Protein AF-0000000083203419 (afdb_homodimer)

Solvent-accessible surface area (backbone atoms only — not comparable to full-atom values): 12844 Å² total; per-residue (Å²): 102,59,66,77,63,54,55,73,42,79,76,43,76,52,97,47,36,33,33,35,41,30,37,48,55,58,78,46,61,77,25,55,46,77,29,84,97,49,53,32,56,53,68,49,54,52,51,46,52,51,50,52,49,51,22,62,65,67,73,43,58,64,40,68,44,29,36,58,33,31,38,49,64,51,87,42,36,35,85,78,48,38,55,34,40,39,41,38,36,51,43,79,80,82,53,79,48,29,42,37,40,36,42,32,27,48,91,89,36,68,26,32,41,38,33,32,32,33,29,64,58,134,106,61,66,79,62,55,57,74,42,80,74,42,77,52,96,48,36,35,31,35,40,31,37,49,53,58,79,46,60,79,24,53,46,77,29,82,97,49,53,29,54,52,69,48,54,53,51,46,52,51,51,51,49,52,21,63,63,68,73,43,57,65,42,67,45,31,36,57,33,31,38,49,66,51,87,43,35,35,84,78,49,38,54,34,40,40,41,37,36,50,45,79,80,82,53,79,48,29,42,37,38,35,44,32,26,48,91,87,36,68,26,34,42,38,34,32,33,32,31,63,58,133

Radius of gyration: 17.06 Å; Cα contacts (8 Å, |Δi|>4): 565; chains: 2; bounding box: 39×47×41 Å

Nearest PDB structures (foldseek):
  4h4g-assembly2_E-2  TM=8.388E-01  e=2.039E-07  Burkholderia thailandensis E264
  4h4g-assembly1_A  TM=8.506E-01  e=3.549E-07  Burkholderia thailandensis E264
  8ayd-assembly1_AA-2  TM=8.343E-01  e=5.530E-07  Candidatus Kuenenia stuttgartensis
  1zhg-assembly1_B  TM=8.065E-01  e=5.232E-07  Plasmodium falciparum
  5buy-assembly1_C  TM=8.488E-01  e=3.084E-06  Francisella tularensis subsp. tularensis SCHU S4

Organism: NCBI:txid214856

pLDDT: mean 85.83, std 13.12, range [31.09, 98.81]

Structure (mmCIF, N/CA/C/O backbone):
data_AF-0000000083203419-model_v1
#
loop_
_entity.id
_entity.type
_entity.pdbx_description
1 polymer 'Beta-hydroxyacyl-ACP dehydratase'
#
loop_
_atom_site.group_PDB
_atom_site.id
_atom_site.type_symbol
_atom_site.label_atom_id
_atom_site.label_alt_id
_atom_site.label_comp_id
_atom_site.label_asym_id
_atom_site.label_entity_id
_atom_site.label_seq_id
_atom_site.pdbx_PDB_ins_code
_atom_site.Cartn_x
_atom_site.Cartn_y
_atom_site.Cartn_z
_atom_site.occupancy
_atom_site.B_iso_or_equiv
_atom_site.auth_seq_id
_atom_site.auth_comp_id
_atom_site.auth_asym_id
_atom_site.auth_atom_id
_atom_site.pdbx_PDB_model_num
ATOM 1 N N . MET A 1 1 ? 7.324 -15.898 9.641 1 31.09 1 MET A N 1
ATOM 2 C CA . MET A 1 1 ? 7.039 -14.836 8.68 1 31.09 1 MET A CA 1
ATOM 3 C C . MET A 1 1 ? 5.797 -14.055 9.086 1 31.09 1 MET A C 1
ATOM 5 O O . MET A 1 1 ? 4.754 -14.641 9.375 1 31.09 1 MET A O 1
ATOM 9 N N . GLN A 1 2 ? 5.992 -13.016 9.734 1 36.12 2 GLN A N 1
ATOM 10 C CA . GLN A 1 2 ? 4.691 -12.414 10.008 1 36.12 2 GLN A CA 1
ATOM 11 C C . GLN A 1 2 ? 3.832 -12.359 8.75 1 36.12 2 GLN A C 1
ATOM 13 O O . GLN A 1 2 ? 4.227 -11.75 7.75 1 36.12 2 GLN A O 1
ATOM 18 N N . LYS A 1 3 ? 3.305 -13.477 8.492 1 49.34 3 LYS A N 1
ATOM 19 C CA . LYS A 1 3 ? 2.264 -13.641 7.48 1 49.34 3 LYS A CA 1
ATOM 20 C C . LYS A 1 3 ? 1.234 -12.516 7.559 1 49.34 3 LYS A C 1
ATOM 22 O O . LYS A 1 3 ? 0.6 -12.32 8.594 1 49.34 3 LYS A O 1
ATOM 27 N N . LEU A 1 4 ? 1.819 -11.242 7.191 1 49.41 4 LEU A N 1
ATOM 28 C CA . LEU A 1 4 ? 0.742 -10.273 7.359 1 49.41 4 LEU A CA 1
ATOM 29 C C . LEU A 1 4 ? -0.614 -10.969 7.406 1 49.41 4 LEU A C 1
ATOM 31 O O . LEU A 1 4 ? -1.441 -10.664 8.273 1 49.41 4 LEU A O 1
ATOM 35 N N . PHE A 1 5 ? -1.293 -11.188 6.551 1 55.16 5 PHE A N 1
ATOM 36 C CA . PHE A 1 5 ? -2.713 -11.43 6.777 1 55.16 5 PHE A CA 1
ATOM 37 C C . PHE A 1 5 ? -3.084 -12.867 6.422 1 55.16 5 PHE A C 1
ATOM 39 O O . PHE A 1 5 ? -3.727 -13.562 7.211 1 55.16 5 PHE A O 1
ATOM 46 N N . SER A 1 6 ? -3.17 -13.25 4.988 1 57.97 6 SER A N 1
ATOM 47 C CA . SER A 1 6 ? -4.227 -14.07 4.406 1 57.97 6 SER A CA 1
ATOM 48 C C . SER A 1 6 ? -3.762 -15.508 4.184 1 57.97 6 SER A C 1
ATOM 50 O O . SER A 1 6 ? -2.572 -15.75 3.963 1 57.97 6 SER A O 1
ATOM 52 N N . ASP A 1 7 ? -4.359 -16.281 4.922 1 76.88 7 ASP A N 1
ATOM 53 C CA . ASP A 1 7 ? -4.266 -17.609 4.348 1 76.88 7 ASP A CA 1
ATOM 54 C C . ASP A 1 7 ? -4.625 -17.609 2.863 1 76.88 7 ASP A C 1
ATOM 56 O O . ASP A 1 7 ? -5.707 -17.156 2.484 1 76.88 7 ASP A O 1
ATOM 60 N N . ILE A 1 8 ? -3.623 -17.781 1.997 1 78.88 8 ILE A N 1
ATOM 61 C CA . ILE A 1 8 ? -3.789 -17.734 0.548 1 78.88 8 ILE A CA 1
ATOM 62 C C . ILE A 1 8 ? -3.961 -19.156 0.002 1 78.88 8 ILE A C 1
ATOM 64 O O . ILE A 1 8 ? -3.102 -20.016 0.208 1 78.88 8 ILE A O 1
ATOM 68 N N . ASP A 1 9 ? -5.156 -19.375 -0.481 1 78.5 9 ASP A N 1
ATOM 69 C CA . ASP A 1 9 ? -5.41 -20.609 -1.216 1 78.5 9 ASP A CA 1
ATOM 70 C C . ASP A 1 9 ? -5.422 -20.359 -2.723 1 78.5 9 ASP A C 1
ATOM 72 O O . ASP A 1 9 ? -6.113 -19.453 -3.199 1 78.5 9 ASP A O 1
ATOM 76 N N . ASN A 1 10 ? -4.488 -21.031 -3.465 1 72.56 10 ASN A N 1
ATOM 77 C CA . ASN A 1 10 ? -4.449 -20.922 -4.918 1 72.56 10 ASN A CA 1
ATOM 78 C C . ASN A 1 10 ? -5.457 -21.859 -5.582 1 72.56 10 ASN A C 1
ATOM 80 O O . ASN A 1 10 ? -5.625 -23 -5.145 1 72.56 10 ASN A O 1
ATOM 84 N N . TYR A 1 11 ? -6.129 -21.141 -6.473 1 72.75 11 TYR A N 1
ATOM 85 C CA . TYR A 1 11 ? -7.062 -22.047 -7.145 1 72.75 11 TYR A CA 1
ATOM 86 C C . TYR A 1 11 ? -6.742 -22.141 -8.633 1 72.75 11 TYR A C 1
ATOM 88 O O . TYR A 1 11 ? -7.215 -23.062 -9.312 1 72.75 11 TYR A O 1
ATOM 96 N N . LEU A 1 12 ? -6.012 -21.203 -9.219 1 80.88 12 LEU A N 1
ATOM 97 C CA . LEU A 1 12 ? -5.602 -21.266 -10.617 1 80.88 12 LEU A CA 1
ATOM 98 C C . LEU A 1 12 ? -4.227 -20.641 -10.812 1 80.88 12 LEU A C 1
ATOM 100 O O . LEU A 1 12 ? -4 -19.5 -10.391 1 80.88 12 LEU A O 1
ATOM 104 N N . SER A 1 13 ? -3.27 -21.344 -11.312 1 78.62 13 SER A N 1
ATOM 105 C CA . SER A 1 13 ? -1.965 -20.812 -11.711 1 78.62 13 SER A CA 1
ATOM 106 C C . SER A 1 13 ? -1.623 -21.203 -13.141 1 78.62 13 SER A C 1
ATOM 108 O O . SER A 1 13 ? -1.441 -22.391 -13.445 1 78.62 13 SER A O 1
ATOM 110 N N . ALA A 1 14 ? -1.812 -20.219 -13.953 1 81 14 ALA A N 1
ATOM 111 C CA . ALA A 1 14 ? -1.392 -20.328 -15.352 1 81 14 ALA A CA 1
ATOM 112 C C . ALA A 1 14 ? -0.285 -19.328 -15.672 1 81 14 ALA A C 1
ATOM 114 O O . ALA A 1 14 ? 0.052 -18.484 -14.836 1 81 14 ALA A O 1
ATOM 115 N N . GLU A 1 15 ? 0.304 -19.547 -16.906 1 77.19 15 GLU A N 1
ATOM 116 C CA . GLU A 1 15 ? 1.456 -18.734 -17.281 1 77.19 15 GLU A CA 1
ATOM 117 C C . GLU A 1 15 ? 1.127 -17.234 -17.219 1 77.19 15 GLU A C 1
ATOM 119 O O . GLU A 1 15 ? 1.94 -16.438 -16.75 1 77.19 15 GLU A O 1
ATOM 124 N N . ASP A 1 16 ? -0.057 -16.922 -17.625 1 89.31 16 ASP A N 1
ATOM 125 C CA . ASP A 1 16 ? -0.343 -15.492 -17.75 1 89.31 16 ASP A CA 1
ATOM 126 C C . ASP A 1 16 ? -1.51 -15.086 -16.844 1 89.31 16 ASP A C 1
ATOM 128 O O . ASP A 1 16 ? -2.027 -13.977 -16.969 1 89.31 16 ASP A O 1
ATOM 132 N N . ARG A 1 17 ? -1.913 -16.031 -16.016 1 93.94 17 ARG A N 1
ATOM 133 C CA . ARG A 1 17 ? -3.033 -15.711 -15.133 1 93.94 17 ARG A CA 1
ATOM 134 C C . ARG A 1 17 ? -2.928 -16.469 -13.812 1 93.94 17 ARG A C 1
ATOM 136 O O . ARG A 1 17 ? -2.682 -17.688 -13.805 1 93.94 17 ARG A O 1
ATOM 143 N N . LEU A 1 18 ? -3.148 -15.75 -12.766 1 94.62 18 LEU A N 1
ATOM 144 C CA . LEU A 1 18 ? -3.164 -16.312 -11.414 1 94.62 18 LEU A CA 1
ATOM 145 C C . LEU A 1 18 ? -4.465 -15.961 -10.703 1 94.62 18 LEU A C 1
ATOM 147 O O . LEU A 1 18 ? -4.926 -14.82 -10.758 1 94.62 18 LEU A O 1
ATOM 151 N N . ALA A 1 19 ? -5.066 -16.938 -10.062 1 95.81 19 ALA A N 1
ATOM 152 C CA . ALA A 1 19 ? -6.289 -16.719 -9.289 1 95.81 19 ALA A CA 1
ATOM 153 C C . ALA A 1 19 ? -6.172 -17.328 -7.895 1 95.81 19 ALA A C 1
ATOM 155 O O . ALA A 1 19 ? -5.66 -18.438 -7.734 1 95.81 19 ALA A O 1
ATOM 156 N N . PHE A 1 20 ? -6.598 -16.547 -6.898 1 94.31 20 PHE A N 1
ATOM 157 C CA . PHE A 1 20 ? -6.469 -16.953 -5.504 1 94.31 20 PHE A CA 1
ATOM 158 C C . PHE A 1 20 ? -7.754 -16.672 -4.734 1 94.31 20 PHE A C 1
ATOM 160 O O . PHE A 1 20 ? -8.523 -15.781 -5.117 1 94.31 20 PHE A O 1
ATOM 167 N N . ARG A 1 21 ? -7.926 -17.484 -3.76 1 92.75 21 ARG A N 1
ATOM 168 C CA . ARG A 1 21 ? -8.828 -17.141 -2.67 1 92.75 21 ARG A CA 1
ATOM 169 C C . ARG A 1 21 ? -8.062 -16.875 -1.378 1 92.75 21 ARG A C 1
ATOM 171 O O . ARG A 1 21 ? -7.207 -17.688 -0.991 1 92.75 21 ARG A O 1
ATOM 178 N N . VAL A 1 22 ? -8.391 -15.719 -0.8 1 92.31 22 VAL A N 1
ATOM 179 C CA . VAL A 1 22 ? -7.645 -15.328 0.388 1 92.31 22 VAL A CA 1
ATOM 180 C C . VAL A 1 22 ? -8.602 -15.164 1.569 1 92.31 22 VAL A C 1
ATOM 182 O O . VAL A 1 22 ? -9.578 -14.422 1.487 1 92.31 22 VAL A O 1
ATOM 185 N N . ARG A 1 23 ? -8.25 -15.852 2.609 1 91 23 ARG A N 1
ATOM 186 C CA . ARG A 1 23 ? -9.016 -15.719 3.846 1 91 23 ARG A CA 1
ATOM 187 C C . ARG A 1 23 ? -8.375 -14.703 4.781 1 91 23 ARG A C 1
ATOM 189 O O . ARG A 1 23 ? -7.184 -14.789 5.078 1 91 23 ARG A O 1
ATOM 196 N N . LEU A 1 24 ? -9.219 -13.773 5.203 1 89.06 24 LEU A N 1
ATOM 197 C CA . LEU A 1 24 ? -8.734 -12.734 6.098 1 89.06 24 LEU A CA 1
ATOM 198 C C . LEU A 1 24 ? -8.859 -13.156 7.555 1 89.06 24 LEU A C 1
ATOM 200 O O . LEU A 1 24 ? -9.812 -13.844 7.922 1 89.06 24 LEU A O 1
ATOM 204 N N . ASP A 1 25 ? -7.883 -12.734 8.352 1 85.12 25 ASP A N 1
ATOM 205 C CA . ASP A 1 25 ? -7.965 -12.883 9.805 1 85.12 25 ASP A CA 1
ATOM 206 C C . ASP A 1 25 ? -8.609 -11.648 10.438 1 85.12 25 ASP A C 1
ATOM 208 O O . ASP A 1 25 ? -7.953 -10.617 10.617 1 85.12 25 ASP A O 1
ATOM 212 N N . ALA A 1 26 ? -9.812 -11.805 10.844 1 84.25 26 ALA A N 1
ATOM 213 C CA . ALA A 1 26 ? -10.594 -10.688 11.359 1 84.25 26 ALA A CA 1
ATOM 214 C C . ALA A 1 26 ? -9.977 -10.125 12.641 1 84.25 26 ALA A C 1
ATOM 216 O O . ALA A 1 26 ? -10.281 -9 13.039 1 84.25 26 ALA A O 1
ATOM 217 N N . ALA A 1 27 ? -9.117 -10.898 13.258 1 79.94 27 ALA A N 1
ATOM 218 C CA . ALA A 1 27 ? -8.562 -10.492 14.547 1 79.94 27 ALA A CA 1
ATOM 219 C C . ALA A 1 27 ? -7.203 -9.82 14.375 1 79.94 27 ALA A C 1
ATOM 221 O O . ALA A 1 27 ? -6.566 -9.43 15.352 1 79.94 27 ALA A O 1
ATOM 222 N N . HIS A 1 28 ? -6.789 -9.641 13.195 1 78.19 28 HIS A N 1
ATOM 223 C CA . HIS A 1 28 ? -5.457 -9.086 12.961 1 78.19 28 HIS A CA 1
ATOM 224 C C . HIS A 1 28 ? -5.367 -7.648 13.461 1 78.19 28 HIS A C 1
ATOM 226 O O . HIS A 1 28 ? -6.246 -6.832 13.18 1 78.19 28 HIS A O 1
ATOM 232 N N . PRO A 1 29 ? -4.332 -7.312 14.094 1 75.62 29 PRO A N 1
ATOM 233 C CA . PRO A 1 29 ? -4.203 -5.98 14.695 1 75.62 29 PRO A CA 1
ATOM 234 C C . PRO A 1 29 ? -4.12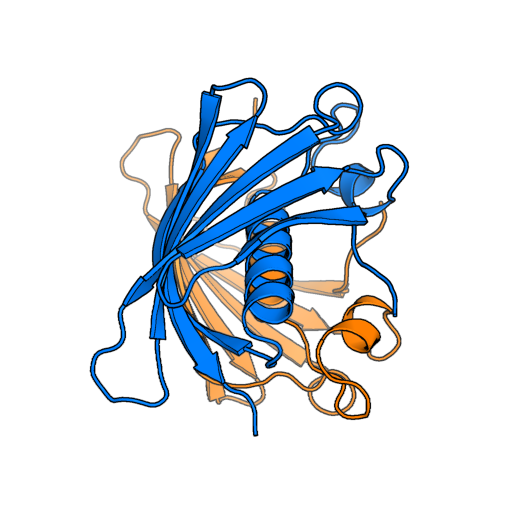9 -4.867 13.656 1 75.62 29 PRO A C 1
ATOM 236 O O . PRO A 1 29 ? -4.355 -3.699 13.977 1 75.62 29 PRO A O 1
ATOM 239 N N . VAL A 1 30 ? -3.877 -5.125 12.43 1 72 30 VAL A N 1
ATOM 240 C CA . VAL A 1 30 ? -3.703 -4.137 11.375 1 72 30 VAL A CA 1
ATOM 241 C C . VAL A 1 30 ? -5.016 -3.389 11.141 1 72 30 VAL A C 1
ATOM 243 O O . VAL A 1 30 ? -5.016 -2.258 10.648 1 72 30 VAL A O 1
ATOM 246 N N . TYR A 1 31 ? -6.148 -4.012 11.547 1 76.44 31 TYR A N 1
ATOM 247 C CA . TYR A 1 31 ? -7.453 -3.414 11.281 1 76.44 31 TYR A CA 1
ATOM 248 C C . TYR A 1 31 ? -7.781 -2.342 12.312 1 76.44 31 TYR A C 1
ATOM 250 O O . TYR A 1 31 ? -8.656 -1.506 12.086 1 76.44 31 TYR A O 1
ATOM 258 N N . ALA A 1 32 ? -7.215 -2.422 13.492 1 65.56 32 ALA A N 1
ATOM 259 C CA . ALA A 1 32 ? -7.574 -1.578 14.625 1 65.56 32 ALA A CA 1
ATOM 260 C C . ALA A 1 32 ? -7.141 -0.134 14.398 1 65.56 32 ALA A C 1
ATOM 262 O O . ALA A 1 32 ? -7.734 0.795 14.953 1 65.56 32 ALA A O 1
ATOM 263 N N . GLY A 1 33 ? -6.16 0.173 13.656 1 57.94 33 GLY A N 1
ATOM 264 C CA . GLY A 1 33 ? -5.574 1.502 13.562 1 57.94 33 GLY A CA 1
ATOM 265 C C . GLY A 1 33 ? -6.277 2.395 12.555 1 57.94 33 GLY A C 1
ATOM 266 O O . GLY A 1 33 ? -6.203 3.621 12.648 1 57.94 33 GLY A O 1
ATOM 267 N N . HIS A 1 34 ? -6.992 2.004 11.57 1 60.19 34 HIS A N 1
ATOM 268 C CA . HIS A 1 34 ? -7.438 2.85 10.469 1 60.19 34 HIS A CA 1
ATOM 269 C C . HIS A 1 34 ? -8.719 3.6 10.836 1 60.19 34 HIS A C 1
ATOM 271 O O . HIS A 1 34 ? -8.805 4.816 10.648 1 60.19 34 HIS A O 1
ATOM 277 N N . PHE A 1 35 ? -9.727 2.846 11.438 1 61.84 35 PHE A N 1
ATOM 278 C CA . PHE A 1 35 ? -10.977 3.5 11.805 1 61.84 35 PHE A CA 1
ATOM 279 C C . PHE A 1 35 ? -11.461 3.014 13.164 1 61.84 35 PHE A C 1
ATOM 281 O O . PHE A 1 35 ? -11.961 1.896 13.289 1 61.84 35 PHE A O 1
ATOM 288 N N . PRO A 1 36 ? -11.117 3.865 14.266 1 60.41 36 PRO A N 1
ATOM 289 C CA . PRO A 1 36 ? -11.633 3.373 15.547 1 60.41 36 PRO A CA 1
ATOM 290 C C . PRO A 1 36 ? -13.117 3.004 15.477 1 60.41 36 PRO A C 1
ATOM 292 O O . PRO A 1 36 ? -13.922 3.768 14.945 1 60.41 36 PRO A O 1
ATOM 295 N N . GLY A 1 37 ? -13.5 1.797 15.891 1 70 37 GLY A N 1
ATOM 296 C CA . GLY A 1 37 ? -14.883 1.338 15.938 1 70 37 GLY A CA 1
ATOM 297 C C . GLY A 1 37 ? -15.352 0.748 14.617 1 70 37 GLY A C 1
ATOM 298 O O . GLY A 1 37 ? -16.406 0.112 14.562 1 70 37 GLY A O 1
ATOM 299 N N . ASN A 1 38 ? -14.656 1.069 13.547 1 75.94 38 ASN A N 1
ATOM 300 C CA . ASN A 1 38 ? -14.969 0.544 12.219 1 75.94 38 ASN A CA 1
ATOM 301 C C . ASN A 1 38 ? -13.75 -0.081 11.555 1 75.94 38 ASN A C 1
ATOM 303 O O . ASN A 1 38 ? -13.156 0.509 10.648 1 75.94 38 ASN A O 1
ATOM 307 N N . PRO A 1 39 ? -13.516 -1.287 12.102 1 79.19 39 PRO A N 1
ATOM 308 C CA . PRO A 1 39 ? -12.32 -1.92 11.539 1 79.19 39 PRO A CA 1
ATOM 309 C C . PRO A 1 39 ? -12.453 -2.223 10.055 1 79.19 39 PRO A C 1
ATOM 311 O O . PRO A 1 39 ? -13.469 -2.768 9.617 1 79.19 39 PRO A O 1
ATOM 314 N N . VAL A 1 40 ? -11.547 -1.728 9.227 1 85.38 40 VAL A N 1
ATOM 315 C CA . VAL A 1 40 ? -11.508 -1.985 7.793 1 85.38 40 VAL A CA 1
ATOM 316 C C . VAL A 1 40 ? -10.094 -2.393 7.383 1 85.38 40 VAL A C 1
ATOM 318 O O . VAL A 1 40 ? -9.125 -2.053 8.062 1 85.38 40 VAL A O 1
ATOM 321 N N . LEU A 1 41 ? -9.984 -3.16 6.375 1 86.81 41 LEU A N 1
ATOM 322 C CA . LEU A 1 41 ? -8.695 -3.4 5.742 1 86.81 41 LEU A CA 1
ATOM 323 C C . LEU A 1 41 ? -8.211 -2.16 4.992 1 86.81 41 LEU A C 1
ATOM 325 O O . LEU A 1 41 ? -8.867 -1.707 4.051 1 86.81 41 LEU A O 1
ATOM 329 N N . PRO A 1 42 ? -7.125 -1.641 5.43 1 85.06 42 PRO A N 1
ATOM 330 C CA . PRO A 1 42 ? -6.621 -0.497 4.664 1 85.06 42 PRO A CA 1
ATOM 331 C C . PRO A 1 42 ? -6.375 -0.832 3.195 1 85.06 42 PRO A C 1
ATOM 333 O O . PRO A 1 42 ? -5.883 -1.918 2.881 1 85.06 42 PRO A O 1
ATOM 336 N N . GLY A 1 43 ? -6.781 0.044 2.305 1 88.06 43 GLY A N 1
ATOM 337 C CA . GLY A 1 43 ? -6.609 -0.169 0.875 1 88.06 43 GLY A CA 1
ATOM 338 C C . GLY A 1 43 ? -5.191 -0.542 0.493 1 88.06 43 GLY A C 1
ATOM 339 O O . GLY A 1 43 ? -4.977 -1.445 -0.318 1 88.06 43 GLY A O 1
ATOM 340 N N . VAL A 1 44 ? -4.289 0.087 1.105 1 88 44 VAL A N 1
ATOM 341 C CA . VAL A 1 44 ? -2.881 -0.14 0.79 1 88 44 VAL A CA 1
ATOM 342 C C . VAL A 1 44 ? -2.473 -1.545 1.227 1 88 44 VAL A C 1
ATOM 344 O O . VAL A 1 44 ? -1.594 -2.16 0.618 1 88 44 VAL A O 1
ATOM 347 N N . CYS A 1 45 ? -3.098 -2.086 2.236 1 85.31 45 CYS A N 1
ATOM 348 C CA . CYS A 1 45 ? -2.83 -3.451 2.672 1 85.31 45 CYS A CA 1
ATOM 349 C C . CYS A 1 45 ? -3.363 -4.461 1.663 1 85.31 45 CYS A C 1
ATOM 351 O O . CYS A 1 45 ? -2.793 -5.543 1.498 1 85.31 45 CYS A O 1
ATOM 353 N N . THR A 1 46 ? -4.457 -4.09 1.047 1 91.62 46 THR A N 1
ATOM 354 C CA . THR A 1 46 ? -4.949 -4.941 -0.03 1 91.62 46 THR A CA 1
ATOM 355 C C . THR A 1 46 ? -3.895 -5.105 -1.119 1 91.62 46 THR A C 1
ATOM 357 O O . THR A 1 46 ? -3.725 -6.195 -1.668 1 91.62 46 THR A O 1
ATOM 360 N N . LEU A 1 47 ? -3.145 -4.07 -1.356 1 93.31 47 LEU A N 1
ATOM 361 C CA . LEU A 1 47 ? -2.057 -4.145 -2.324 1 93.31 47 LEU A CA 1
ATOM 362 C C . LEU A 1 47 ? -0.985 -5.129 -1.864 1 93.31 47 LEU A C 1
ATOM 364 O O . LEU A 1 47 ? -0.387 -5.828 -2.682 1 93.31 47 LEU A O 1
ATOM 368 N N . GLN A 1 48 ? -0.767 -5.133 -0.62 1 87.38 48 GLN A N 1
ATOM 369 C CA . GLN A 1 48 ? 0.184 -6.094 -0.066 1 87.38 48 GLN A CA 1
ATOM 370 C C . GLN A 1 48 ? -0.277 -7.527 -0.309 1 87.38 48 GLN A C 1
ATOM 372 O O . GLN A 1 48 ? 0.524 -8.391 -0.677 1 87.38 48 GLN A O 1
ATOM 377 N N . ILE A 1 49 ? -1.533 -7.738 -0.106 1 89.38 49 ILE A N 1
ATOM 378 C CA . ILE A 1 49 ? -2.109 -9.055 -0.34 1 89.38 49 ILE A CA 1
ATOM 379 C C . ILE A 1 49 ? -1.904 -9.453 -1.8 1 89.38 49 ILE A C 1
ATOM 381 O O . ILE A 1 49 ? -1.515 -10.594 -2.092 1 89.38 49 ILE A O 1
ATOM 385 N N . VAL A 1 50 ? -2.137 -8.516 -2.654 1 93.5 50 VAL A N 1
ATOM 386 C CA . VAL A 1 50 ? -1.967 -8.766 -4.082 1 93.5 50 VAL A CA 1
ATOM 387 C C . VAL A 1 50 ? -0.519 -9.156 -4.371 1 93.5 50 VAL A C 1
ATOM 389 O O . VAL A 1 50 ? -0.261 -10.117 -5.098 1 93.5 50 VAL A O 1
ATOM 392 N N . ARG A 1 51 ? 0.394 -8.453 -3.854 1 91.25 51 ARG A N 1
ATOM 393 C CA . ARG A 1 51 ? 1.809 -8.75 -4.055 1 91.25 51 ARG A CA 1
ATOM 394 C C . ARG A 1 51 ? 2.15 -10.148 -3.541 1 91.25 51 ARG A C 1
ATOM 396 O O . ARG A 1 51 ? 2.883 -10.891 -4.195 1 91.25 51 ARG A O 1
ATOM 403 N N . GLU A 1 52 ? 1.67 -10.469 -2.406 1 86.12 52 GLU A N 1
ATOM 404 C CA . GLU A 1 52 ? 1.92 -11.797 -1.842 1 86.12 52 GLU A CA 1
ATOM 405 C C . GLU A 1 52 ? 1.367 -12.891 -2.746 1 86.12 52 GLU A C 1
ATOM 407 O O . GLU A 1 52 ? 1.997 -13.938 -2.918 1 86.12 52 GLU A O 1
ATOM 412 N N . CYS A 1 53 ? 0.182 -12.664 -3.273 1 91.25 53 CYS A N 1
ATOM 413 C CA . CYS A 1 53 ? -0.4 -13.609 -4.219 1 91.25 53 CYS A CA 1
ATOM 414 C C . CYS A 1 53 ? 0.479 -13.75 -5.457 1 91.25 53 CYS A C 1
ATOM 416 O O . CYS A 1 53 ? 0.703 -14.867 -5.938 1 91.25 53 CYS A O 1
ATOM 418 N N . LEU A 1 54 ? 0.916 -12.641 -5.957 1 90.75 54 LEU A N 1
ATOM 419 C CA . LEU A 1 54 ? 1.805 -12.648 -7.113 1 90.75 54 LEU A CA 1
ATOM 420 C C . LEU A 1 54 ? 3.035 -13.508 -6.848 1 90.75 54 LEU A C 1
ATOM 422 O O . LEU A 1 54 ? 3.408 -14.344 -7.68 1 90.75 54 LEU A O 1
ATOM 426 N N . GLU A 1 55 ? 3.623 -13.32 -5.707 1 87.56 55 GLU A N 1
ATOM 427 C CA . GLU A 1 55 ? 4.824 -14.07 -5.348 1 87.56 55 GLU A CA 1
ATOM 428 C C . GLU A 1 55 ? 4.527 -15.562 -5.227 1 87.56 55 GLU A C 1
ATOM 430 O O . GLU A 1 55 ? 5.32 -16.391 -5.672 1 87.56 55 GLU A O 1
ATOM 435 N N . ARG A 1 56 ? 3.445 -15.797 -4.648 1 86.31 56 ARG A N 1
ATOM 436 C CA . ARG A 1 56 ? 3.045 -17.188 -4.5 1 86.31 56 ARG A CA 1
ATOM 437 C C . ARG A 1 56 ? 2.83 -17.844 -5.859 1 86.31 56 ARG A C 1
ATOM 439 O O . ARG A 1 56 ? 3.271 -18.969 -6.086 1 86.31 56 ARG A O 1
ATOM 446 N N . GLY A 1 57 ? 2.166 -17.234 -6.727 1 87.81 57 GLY A N 1
ATOM 447 C CA . GLY A 1 57 ? 1.829 -17.781 -8.031 1 87.81 57 GLY A CA 1
ATOM 448 C C . GLY A 1 57 ? 3.033 -17.938 -8.938 1 87.81 57 GLY A C 1
ATOM 449 O O . GLY A 1 57 ? 3.109 -18.906 -9.719 1 87.81 57 GLY A O 1
ATOM 450 N N . THR A 1 58 ? 3.953 -17.031 -8.828 1 87.38 58 THR A N 1
ATOM 451 C CA . THR A 1 58 ? 5.105 -17.062 -9.719 1 87.38 58 THR A CA 1
ATOM 452 C C . THR A 1 58 ? 6.254 -17.859 -9.102 1 87.38 58 THR A C 1
ATOM 454 O O . THR A 1 58 ? 7.203 -18.219 -9.797 1 87.38 58 THR A O 1
ATOM 457 N N . GLY A 1 59 ? 6.184 -18 -7.801 1 85.25 59 GLY A N 1
ATOM 458 C CA . GLY A 1 59 ? 7.254 -18.688 -7.098 1 85.25 59 GLY A CA 1
ATOM 459 C C . GLY A 1 59 ? 8.492 -17.828 -6.902 1 85.25 59 GLY A C 1
ATOM 460 O O . GLY A 1 59 ? 9.57 -18.344 -6.605 1 85.25 59 GLY A O 1
ATOM 461 N N . ARG A 1 60 ? 8.352 -16.578 -7.266 1 84.12 60 ARG A N 1
ATOM 462 C CA . ARG A 1 60 ? 9.461 -15.633 -7.141 1 84.12 60 ARG A CA 1
ATOM 463 C C . ARG A 1 60 ? 9.047 -14.398 -6.344 1 84.12 60 ARG A C 1
ATOM 465 O O . ARG A 1 60 ? 7.867 -14.039 -6.32 1 84.12 60 ARG A O 1
ATOM 472 N N . ARG A 1 61 ? 9.969 -13.812 -5.734 1 84.31 61 ARG A N 1
ATOM 473 C CA . ARG A 1 61 ? 9.727 -12.547 -5.043 1 84.31 61 ARG A CA 1
ATOM 474 C C . ARG A 1 61 ? 9.664 -11.391 -6.035 1 84.31 61 ARG A C 1
ATOM 476 O O . ARG A 1 61 ? 10.422 -11.352 -7.004 1 84.31 61 ARG A O 1
ATOM 483 N N . HIS A 1 62 ? 8.727 -10.516 -5.758 1 87.69 62 HIS A N 1
ATOM 484 C CA . HIS A 1 62 ? 8.57 -9.336 -6.605 1 87.69 62 HIS A CA 1
ATOM 485 C C . HIS A 1 62 ? 8.453 -8.062 -5.77 1 87.69 62 HIS A C 1
ATOM 487 O O . HIS A 1 62 ? 8.016 -8.109 -4.621 1 87.69 62 HIS A O 1
ATOM 493 N N . ARG A 1 63 ? 8.906 -7.031 -6.34 1 88.75 63 ARG A N 1
ATOM 494 C CA . ARG A 1 63 ? 8.641 -5.691 -5.836 1 88.75 63 ARG A CA 1
ATOM 495 C C . ARG A 1 63 ? 7.898 -4.855 -6.879 1 88.75 63 ARG A C 1
ATOM 497 O O . ARG A 1 63 ? 8.188 -4.949 -8.07 1 88.75 63 ARG A O 1
ATOM 504 N N . PHE A 1 64 ? 6.922 -4.121 -6.395 1 93.81 64 PHE A N 1
ATOM 505 C CA . PHE A 1 64 ? 6.355 -3.135 -7.309 1 93.81 64 PHE A CA 1
ATOM 506 C C . PHE A 1 64 ? 7.352 -2.018 -7.586 1 93.81 64 PHE A C 1
ATOM 508 O O . PHE A 1 64 ? 7.914 -1.433 -6.656 1 93.81 64 PHE A O 1
ATOM 515 N N . THR A 1 65 ? 7.555 -1.802 -8.82 1 95 65 THR A N 1
ATOM 516 C CA . THR A 1 65 ? 8.406 -0.676 -9.18 1 95 65 THR A CA 1
ATOM 517 C C . THR A 1 65 ? 7.57 0.545 -9.547 1 95 65 THR A C 1
ATOM 519 O O . THR A 1 65 ? 8.031 1.682 -9.43 1 95 65 THR A O 1
ATOM 522 N N . ALA A 1 66 ? 6.348 0.263 -10.016 1 97.12 66 ALA A N 1
ATOM 523 C CA . ALA A 1 66 ? 5.434 1.356 -10.336 1 97.12 66 ALA A CA 1
ATOM 524 C C . ALA A 1 66 ? 3.979 0.898 -10.25 1 97.12 66 ALA A C 1
ATOM 526 O O . ALA A 1 66 ? 3.654 -0.232 -10.617 1 97.12 66 ALA A O 1
ATOM 527 N N . ILE A 1 67 ? 3.129 1.752 -9.727 1 97.81 67 ILE A N 1
ATOM 528 C CA . ILE A 1 67 ? 1.682 1.632 -9.867 1 97.81 67 ILE A CA 1
ATOM 529 C C . ILE A 1 67 ? 1.166 2.693 -10.836 1 97.81 67 ILE A C 1
ATOM 531 O O . ILE A 1 67 ? 1.312 3.893 -10.586 1 97.81 67 ILE A O 1
ATOM 535 N N . ARG A 1 68 ? 0.6 2.234 -11.867 1 97.94 68 ARG A N 1
ATOM 536 C CA . ARG A 1 68 ? 0.136 3.15 -12.906 1 97.94 68 ARG A CA 1
ATOM 537 C C . ARG A 1 68 ? -1.323 3.535 -12.68 1 97.94 68 ARG A C 1
ATOM 539 O O . ARG A 1 68 ? -1.773 4.582 -13.156 1 97.94 68 ARG A O 1
ATOM 546 N N . GLU A 1 69 ? -2.006 2.619 -12.141 1 98.5 69 GLU A N 1
ATOM 547 C CA . GLU A 1 69 ? -3.408 2.836 -11.797 1 98.5 69 GLU A CA 1
ATOM 548 C C . GLU A 1 69 ? -3.844 1.929 -10.648 1 98.5 69 GLU A C 1
ATOM 550 O O . GLU A 1 69 ? -3.545 0.733 -10.648 1 98.5 69 GLU A O 1
ATOM 555 N N . CYS A 1 70 ? -4.508 2.531 -9.789 1 98.56 70 CYS A N 1
ATOM 556 C CA . CYS A 1 70 ? -5.168 1.76 -8.742 1 98.56 70 CYS A CA 1
ATOM 557 C C . CYS A 1 70 ? -6.457 2.441 -8.297 1 98.56 70 CYS A C 1
ATOM 559 O O . CYS A 1 70 ? -6.457 3.63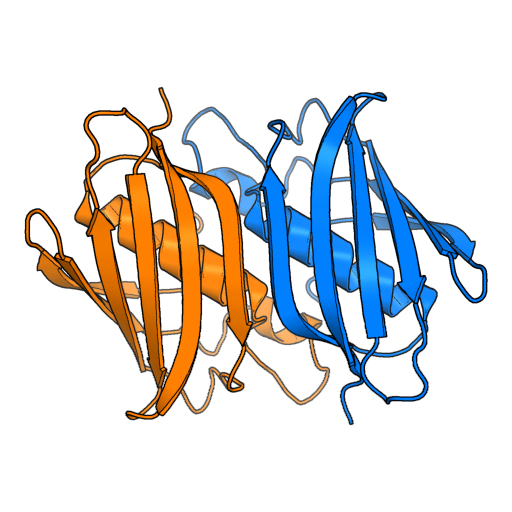1 -7.973 1 98.56 70 CYS A O 1
ATOM 561 N N . LYS A 1 71 ? -7.504 1.684 -8.258 1 98.31 71 LYS A N 1
ATOM 562 C CA . LYS A 1 71 ? -8.797 2.182 -7.797 1 98.31 71 LYS A CA 1
ATOM 563 C C . LYS A 1 71 ? -9.297 1.375 -6.605 1 98.31 71 LYS A C 1
ATOM 565 O O . LYS A 1 71 ? -9.352 0.144 -6.66 1 98.31 71 LYS A O 1
ATOM 570 N N . PHE A 1 72 ? -9.578 2.107 -5.59 1 96.88 72 PHE A N 1
ATOM 571 C CA . PHE A 1 72 ? -10.211 1.508 -4.418 1 96.88 72 PHE A CA 1
ATOM 572 C C . PHE A 1 72 ? -11.719 1.7 -4.461 1 96.88 72 PHE A C 1
ATOM 574 O O . PHE A 1 72 ? -12.219 2.787 -4.168 1 96.88 72 PHE A O 1
ATOM 581 N N . LEU A 1 73 ? -12.43 0.62 -4.707 1 96.88 73 LEU A N 1
ATOM 582 C CA . LEU A 1 73 ? -13.82 0.755 -5.125 1 96.88 73 LEU A CA 1
ATOM 583 C C . LEU A 1 73 ? -14.766 0.277 -4.031 1 96.88 73 LEU A C 1
ATOM 585 O O . LEU A 1 73 ? -15.992 0.377 -4.172 1 96.88 73 LEU A O 1
ATOM 589 N N . GLY A 1 74 ? -14.242 -0.201 -2.986 1 93 74 GLY A N 1
ATOM 590 C CA . GLY A 1 74 ? -15.055 -0.674 -1.876 1 93 74 GLY A CA 1
ATOM 591 C C . GLY A 1 74 ? -14.242 -0.939 -0.619 1 93 74 GLY A C 1
ATOM 592 O O . GLY A 1 74 ? -13.055 -1.255 -0.692 1 93 74 GLY A O 1
ATOM 593 N N . MET A 1 75 ? -14.945 -0.868 0.453 1 90.38 75 MET A N 1
ATOM 594 C CA . MET A 1 75 ? -14.312 -1.166 1.737 1 90.38 75 MET A CA 1
ATOM 595 C C . MET A 1 75 ? -14.375 -2.66 2.039 1 90.38 75 MET A C 1
ATOM 597 O O . MET A 1 75 ? -15.297 -3.35 1.602 1 90.38 75 MET A O 1
ATOM 601 N N . ILE A 1 76 ? -13.359 -3.092 2.713 1 91.31 76 ILE A N 1
ATOM 602 C CA . ILE A 1 76 ? -13.32 -4.477 3.174 1 91.31 76 ILE A CA 1
ATOM 603 C C . ILE A 1 76 ? -13.375 -4.512 4.699 1 91.31 76 ILE A C 1
ATOM 605 O O . ILE A 1 76 ? -12.5 -3.965 5.375 1 91.31 76 ILE A O 1
ATOM 609 N N . VAL A 1 77 ? -14.477 -5.078 5.207 1 90.5 77 VAL A N 1
ATOM 610 C CA . VAL A 1 77 ? -14.641 -5.266 6.645 1 90.5 77 VAL A CA 1
ATOM 611 C C . VAL A 1 77 ? -14.312 -6.707 7.023 1 90.5 77 VAL A C 1
ATOM 613 O O . VAL A 1 77 ? -15.117 -7.613 6.805 1 90.5 77 VAL A O 1
ATOM 616 N N . PRO A 1 78 ? -13.133 -6.816 7.625 1 87.94 78 PRO A N 1
ATOM 617 C CA . PRO A 1 78 ? -12.617 -8.18 7.812 1 87.94 78 PRO A CA 1
ATOM 618 C C . PRO A 1 78 ? -13.562 -9.055 8.633 1 87.94 78 PRO A C 1
ATOM 620 O O . PRO A 1 78 ? -13.555 -10.281 8.484 1 87.94 78 PRO A O 1
ATOM 623 N N . GLN A 1 79 ? -14.383 -8.539 9.508 1 86.44 79 GLN A N 1
ATOM 624 C CA . GLN A 1 79 ? -15.32 -9.297 10.328 1 86.44 79 GLN A CA 1
ATOM 625 C C . GLN A 1 79 ? -16.469 -9.844 9.484 1 86.44 79 GLN A C 1
ATOM 627 O O . GLN A 1 79 ? -17.078 -10.852 9.844 1 86.44 79 GLN A O 1
ATOM 632 N N . ALA A 1 80 ? -16.719 -9.172 8.367 1 90.06 80 ALA A N 1
ATOM 633 C CA . ALA A 1 80 ? -17.844 -9.539 7.508 1 90.06 80 ALA A CA 1
ATOM 634 C C . ALA A 1 80 ? -17.359 -10.117 6.184 1 90.06 80 ALA A C 1
ATOM 636 O O . ALA A 1 80 ? -18.031 -10.969 5.59 1 90.06 80 ALA A O 1
ATOM 637 N N . ASP A 1 81 ? -16.25 -9.594 5.754 1 89.19 81 ASP A N 1
ATOM 638 C CA . ASP A 1 81 ? -15.68 -9.969 4.465 1 89.19 81 ASP A CA 1
ATOM 639 C C . ASP A 1 81 ? -14.469 -10.883 4.648 1 89.19 81 ASP A C 1
ATOM 641 O O . ASP A 1 81 ? -13.328 -10.453 4.496 1 89.19 81 ASP A O 1
ATOM 645 N N . THR A 1 82 ? -14.719 -12.148 4.777 1 86.56 82 THR A N 1
ATOM 646 C CA . THR A 1 82 ? -13.641 -13.031 5.219 1 86.56 82 THR A CA 1
ATOM 647 C C . THR A 1 82 ? -12.906 -13.633 4.023 1 86.56 82 THR A C 1
ATOM 649 O O . THR A 1 82 ? -11.773 -14.102 4.156 1 86.56 82 THR A O 1
ATOM 652 N N . LEU A 1 83 ? -13.602 -13.609 2.881 1 91.38 83 LEU A N 1
ATOM 653 C CA . LEU A 1 83 ? -13 -14.242 1.713 1 91.38 83 LEU A CA 1
ATOM 654 C C . LEU A 1 83 ? -12.906 -13.258 0.549 1 91.38 83 LEU A C 1
ATOM 656 O O . LEU A 1 83 ? -13.906 -12.648 0.166 1 91.38 83 LEU A O 1
ATOM 660 N N . LEU A 1 84 ? -11.664 -13.164 0.049 1 95 84 LEU A N 1
ATOM 661 C CA . LEU A 1 84 ? -11.438 -12.328 -1.121 1 95 84 LEU A CA 1
ATOM 662 C C . LEU A 1 84 ? -10.977 -13.164 -2.311 1 95 84 LEU A C 1
ATOM 664 O O . LEU A 1 84 ? -10.203 -14.109 -2.148 1 95 84 LEU A O 1
ATOM 668 N N . ASP A 1 85 ? -11.477 -12.781 -3.424 1 95.94 85 ASP A N 1
ATOM 669 C CA . ASP A 1 85 ? -10.984 -13.359 -4.668 1 95.94 85 ASP A CA 1
ATOM 670 C C . ASP A 1 85 ? -10.016 -12.406 -5.367 1 95.94 85 ASP A C 1
ATOM 672 O O . ASP A 1 85 ? -10.328 -11.234 -5.582 1 95.94 85 ASP A O 1
ATOM 676 N N . ILE A 1 86 ? -8.867 -12.945 -5.703 1 96.75 86 ILE A N 1
ATOM 677 C CA . ILE A 1 86 ? -7.824 -12.164 -6.359 1 96.75 86 ILE A CA 1
ATOM 678 C C . ILE A 1 86 ? -7.516 -12.766 -7.73 1 96.75 86 ILE A C 1
ATOM 680 O O . ILE A 1 86 ? -7.199 -13.953 -7.84 1 96.75 86 ILE A O 1
ATOM 684 N N . ASP A 1 87 ? -7.641 -11.93 -8.789 1 97.31 87 ASP A N 1
ATOM 685 C CA . ASP A 1 87 ? -7.328 -12.328 -10.156 1 97.31 87 ASP A CA 1
ATOM 686 C C . ASP A 1 87 ? -6.211 -11.461 -10.734 1 97.31 87 ASP A C 1
ATOM 688 O O . ASP A 1 87 ? -6.363 -10.25 -10.867 1 97.31 87 ASP A O 1
ATOM 692 N N . ILE A 1 88 ? -5.098 -12.125 -11.07 1 96.69 88 ILE A N 1
ATOM 693 C CA . ILE A 1 88 ? -3.92 -11.422 -11.555 1 96.69 88 ILE A CA 1
ATOM 694 C C . ILE A 1 88 ? -3.604 -11.867 -12.984 1 96.69 88 ILE A C 1
ATOM 696 O O . ILE A 1 88 ? -3.486 -13.07 -13.25 1 96.69 88 ILE A O 1
ATOM 700 N N . ARG A 1 89 ? -3.479 -10.93 -13.82 1 96.69 89 ARG A N 1
ATOM 701 C CA . ARG A 1 89 ? -2.988 -11.172 -15.172 1 96.69 89 ARG A CA 1
ATOM 702 C C . ARG A 1 89 ? -1.59 -10.594 -15.359 1 96.69 89 ARG A C 1
ATOM 704 O O . ARG A 1 89 ? -1.305 -9.484 -14.914 1 96.69 89 ARG A O 1
ATOM 711 N N . LEU A 1 90 ? -0.775 -11.383 -16 1 94.12 90 LEU A N 1
ATOM 712 C CA . LEU A 1 90 ? 0.605 -10.984 -16.25 1 94.12 90 LEU A CA 1
ATOM 713 C C . LEU A 1 90 ? 0.867 -10.828 -17.75 1 94.12 90 LEU A C 1
ATOM 715 O O . LEU A 1 90 ? 0.391 -11.633 -18.547 1 94.12 90 LEU A O 1
ATOM 719 N N . ALA A 1 91 ? 1.394 -9.734 -18.031 1 91.94 91 ALA A N 1
ATOM 720 C CA . ALA A 1 91 ? 1.86 -9.555 -19.406 1 91.94 91 ALA A CA 1
ATOM 721 C C . ALA A 1 91 ? 3.385 -9.516 -19.469 1 91.94 91 ALA A C 1
ATOM 723 O O . ALA A 1 91 ? 4.027 -8.875 -18.625 1 91.94 91 ALA A O 1
ATOM 724 N N . ASP A 1 92 ? 3.928 -10.391 -20.312 1 78.06 92 ASP A N 1
ATOM 725 C CA . ASP A 1 92 ? 5.367 -10.5 -20.516 1 78.06 92 ASP A CA 1
ATOM 726 C C . ASP A 1 92 ? 5.797 -9.805 -21.812 1 78.06 92 ASP A C 1
ATOM 728 O O . ASP A 1 92 ? 5.332 -10.156 -22.891 1 78.06 92 ASP A O 1
ATOM 732 N N . ASP A 1 93 ? 6.473 -8.781 -21.562 1 77 93 ASP A N 1
ATOM 733 C CA . ASP A 1 93 ? 6.977 -8.109 -22.75 1 77 93 ASP A CA 1
ATOM 734 C C . ASP A 1 93 ? 8.445 -8.461 -23 1 77 93 ASP A C 1
ATOM 736 O O . ASP A 1 93 ? 9.141 -7.754 -23.734 1 77 93 ASP A O 1
ATOM 740 N N . GLY A 1 94 ? 8.945 -9.422 -22.359 1 80.38 94 GLY A N 1
ATOM 741 C CA . GLY A 1 94 ? 10.305 -9.906 -22.562 1 80.38 94 GLY A CA 1
ATOM 742 C C . GLY A 1 94 ? 11.297 -9.352 -21.562 1 80.38 94 GLY A C 1
ATOM 743 O O . GLY A 1 94 ? 12.477 -9.711 -21.578 1 80.38 94 GLY A O 1
ATOM 744 N N . THR A 1 95 ? 10.836 -8.484 -20.781 1 77.75 95 THR A N 1
ATOM 745 C CA . THR A 1 95 ? 11.711 -7.922 -19.766 1 77.75 95 THR A CA 1
ATOM 746 C C . THR A 1 95 ? 11.516 -8.641 -18.438 1 77.75 95 THR A C 1
ATOM 748 O O . THR A 1 95 ? 10.602 -9.453 -18.281 1 77.75 95 THR A O 1
ATOM 751 N N . ALA A 1 96 ? 12.461 -8.406 -17.578 1 82.25 96 ALA A N 1
ATOM 752 C CA . ALA A 1 96 ? 12.344 -8.969 -16.234 1 82.25 96 ALA A CA 1
ATOM 753 C C . ALA A 1 96 ? 11.125 -8.406 -15.516 1 82.25 96 ALA A C 1
ATOM 755 O O . ALA A 1 96 ? 10.469 -9.109 -14.75 1 82.25 96 ALA A O 1
ATOM 756 N N . ALA A 1 97 ? 10.859 -7.23 -15.898 1 88.69 97 ALA A N 1
ATOM 757 C CA . ALA A 1 97 ? 9.688 -6.582 -15.305 1 88.69 97 ALA A CA 1
ATOM 758 C C . ALA A 1 97 ? 8.398 -7.105 -15.93 1 88.69 97 ALA A C 1
ATOM 760 O O . ALA A 1 97 ? 8.328 -7.332 -17.141 1 88.69 97 ALA A O 1
ATOM 761 N N . LYS A 1 98 ? 7.441 -7.281 -15.109 1 92.38 98 LYS A N 1
ATOM 762 C CA . LYS A 1 98 ? 6.137 -7.746 -15.578 1 92.38 98 LYS A CA 1
ATOM 763 C C . LYS A 1 98 ? 5.066 -6.68 -15.359 1 92.38 98 LYS A C 1
ATOM 765 O O . LYS A 1 98 ? 5.051 -6.004 -14.328 1 92.38 98 LYS A O 1
ATOM 770 N N . LYS A 1 99 ? 4.273 -6.566 -16.422 1 95.81 99 LYS A N 1
ATOM 771 C CA . LYS A 1 99 ? 3.059 -5.777 -16.234 1 95.81 99 LYS A CA 1
ATOM 772 C C . LYS A 1 99 ? 1.976 -6.594 -15.539 1 95.81 99 LYS A C 1
ATOM 774 O O . LYS A 1 99 ? 1.657 -7.707 -15.961 1 95.81 99 LYS A O 1
ATOM 779 N N . VAL A 1 100 ? 1.431 -6.004 -14.508 1 96.5 100 VAL A N 1
ATOM 780 C CA . VAL A 1 100 ? 0.465 -6.699 -13.664 1 96.5 100 VAL A CA 1
ATOM 781 C C . VAL A 1 100 ? -0.882 -5.98 -13.727 1 96.5 100 VAL A C 1
ATOM 783 O O . VAL A 1 100 ? -0.959 -4.773 -13.492 1 96.5 100 VAL A O 1
ATOM 786 N N . THR A 1 101 ? -1.883 -6.672 -14.102 1 98.19 101 THR A N 1
ATOM 787 C CA . THR A 1 101 ? -3.264 -6.23 -13.945 1 98.19 101 THR A CA 1
ATOM 788 C C . THR A 1 101 ? -4.012 -7.121 -12.961 1 98.19 101 THR A C 1
ATOM 790 O O . THR A 1 101 ? -4 -8.344 -13.094 1 98.19 101 THR A O 1
ATOM 793 N N . CYS A 1 102 ? -4.645 -6.453 -12.023 1 98.31 102 CYS A N 1
ATOM 794 C CA . CYS A 1 102 ? -5.27 -7.258 -10.977 1 98.31 102 CYS A CA 1
ATOM 795 C C . CYS A 1 102 ? -6.648 -6.715 -10.617 1 98.31 102 CYS A C 1
ATOM 797 O O . CYS A 1 102 ? -6.844 -5.5 -10.562 1 98.31 102 CYS A O 1
ATOM 799 N N . VAL A 1 103 ? -7.57 -7.641 -10.336 1 98.5 103 VAL A N 1
ATOM 800 C CA . VAL A 1 103 ? -8.891 -7.324 -9.789 1 98.5 103 VAL A CA 1
ATOM 801 C C . VAL A 1 103 ? -9.109 -8.109 -8.5 1 98.5 103 VAL A C 1
ATOM 803 O O . VAL A 1 103 ? -8.883 -9.312 -8.445 1 98.5 103 VAL A O 1
ATOM 806 N N . VAL A 1 104 ? -9.508 -7.406 -7.492 1 97.69 104 VAL A N 1
ATOM 807 C CA . VAL A 1 104 ? -9.898 -8.023 -6.227 1 97.69 104 VAL A CA 1
ATOM 808 C C . VAL A 1 104 ? -11.406 -7.91 -6.039 1 97.69 104 VAL A C 1
ATOM 810 O O . VAL A 1 104 ? -11.977 -6.824 -6.176 1 97.69 104 VAL A O 1
ATOM 813 N N . THR A 1 105 ? -12.008 -9 -5.727 1 97.75 105 THR A N 1
ATOM 814 C CA . THR A 1 105 ? -13.453 -9.008 -5.539 1 97.75 105 THR A CA 1
ATOM 815 C C . THR A 1 105 ? -13.82 -9.539 -4.156 1 97.75 105 THR A C 1
ATOM 817 O O . THR A 1 105 ? -13.125 -10.406 -3.617 1 97.75 105 THR A O 1
ATOM 820 N N . ASN A 1 106 ? -14.797 -8.938 -3.525 1 96.06 106 ASN A N 1
ATOM 821 C CA . ASN A 1 106 ? -15.469 -9.328 -2.291 1 96.06 106 ASN A CA 1
ATOM 822 C C . ASN A 1 106 ? -16.953 -9.594 -2.521 1 96.06 106 ASN A C 1
ATOM 824 O O . ASN A 1 106 ? -17.719 -8.664 -2.818 1 96.06 106 ASN A O 1
ATOM 828 N N . ASN A 1 107 ? -17.359 -10.859 -2.336 1 93.06 107 ASN A N 1
ATOM 829 C CA . ASN A 1 107 ? -18.734 -11.234 -2.59 1 93.06 107 ASN A CA 1
ATOM 830 C C . ASN A 1 107 ? -19.219 -10.734 -3.951 1 93.06 107 ASN A C 1
ATOM 832 O O . ASN A 1 107 ? -20.25 -10.078 -4.051 1 93.06 107 ASN A O 1
ATOM 836 N N . GLU A 1 108 ? -18.422 -10.953 -4.996 1 93 108 GLU A N 1
ATOM 837 C CA . GLU A 1 108 ? -18.703 -10.719 -6.41 1 93 108 GLU A CA 1
ATOM 838 C C . GLU A 1 108 ? -18.672 -9.227 -6.742 1 93 108 GLU A C 1
ATOM 840 O O . GLU A 1 108 ? -18.906 -8.836 -7.891 1 93 108 GLU A O 1
ATOM 845 N N . LYS A 1 109 ? -18.344 -8.469 -5.82 1 96.69 109 LYS A N 1
ATOM 846 C CA . LYS A 1 109 ? -18.203 -7.031 -6.059 1 96.69 109 LYS A CA 1
ATOM 847 C C . LYS A 1 109 ? -16.734 -6.641 -6.145 1 96.69 109 LYS A C 1
ATOM 849 O O . LYS A 1 109 ? -15.93 -7.004 -5.277 1 96.69 109 LYS A O 1
ATOM 854 N N . THR A 1 110 ? -16.422 -5.898 -7.211 1 98.44 110 THR A N 1
ATOM 855 C CA . THR A 1 110 ? -15.055 -5.43 -7.355 1 98.44 110 THR A CA 1
ATOM 856 C C . THR A 1 110 ? -14.727 -4.379 -6.297 1 98.44 110 THR A C 1
ATOM 858 O O . THR A 1 110 ? -15.453 -3.398 -6.145 1 98.44 110 THR A O 1
ATOM 861 N N . VAL A 1 111 ? -13.594 -4.59 -5.602 1 97.69 111 VAL A N 1
ATOM 862 C CA . VAL A 1 111 ? -13.25 -3.65 -4.535 1 97.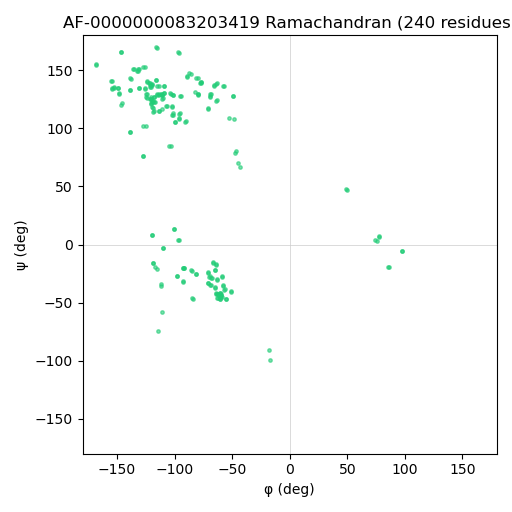69 111 VAL A CA 1
ATOM 863 C C . VAL A 1 111 ? -11.914 -2.982 -4.844 1 97.69 111 VAL A C 1
ATOM 865 O O . VAL A 1 111 ? -11.57 -1.961 -4.246 1 97.69 111 VAL A O 1
ATOM 868 N N . LEU A 1 112 ? -11.156 -3.562 -5.777 1 98.19 112 LEU A N 1
ATOM 869 C CA . LEU A 1 112 ? -9.875 -2.975 -6.168 1 98.19 112 LEU A CA 1
ATOM 870 C C . LEU A 1 112 ? -9.523 -3.354 -7.602 1 98.19 112 LEU A C 1
ATOM 872 O O . LEU A 1 112 ? -9.688 -4.508 -8.008 1 98.19 112 LEU A O 1
ATOM 876 N N . LYS A 1 113 ? -9.07 -2.424 -8.352 1 98.81 113 LYS A N 1
ATOM 877 C CA . LYS A 1 113 ? -8.43 -2.625 -9.648 1 98.81 113 LYS A CA 1
ATOM 878 C C . LYS A 1 113 ? -7.02 -2.047 -9.664 1 98.81 113 LYS A C 1
ATOM 880 O O . LYS A 1 113 ? -6.797 -0.928 -9.195 1 98.81 113 LYS A O 1
ATOM 885 N N . LEU A 1 114 ? -6.102 -2.789 -10.234 1 98.56 114 LEU A N 1
ATOM 886 C CA . LEU A 1 114 ? -4.695 -2.395 -10.172 1 98.56 114 LEU A CA 1
ATOM 887 C C . LEU A 1 114 ? -4.008 -2.629 -11.516 1 98.56 114 LEU A C 1
ATOM 889 O O . LEU A 1 114 ? -4.199 -3.672 -12.141 1 98.56 114 LEU A O 1
ATOM 893 N N . LYS A 1 115 ? -3.299 -1.711 -11.961 1 98.44 115 LYS A N 1
ATOM 894 C CA . LYS A 1 115 ? -2.277 -1.85 -12.992 1 98.44 115 LYS A CA 1
ATOM 895 C C . LYS A 1 115 ? -0.908 -1.42 -12.469 1 98.44 115 LYS A C 1
ATOM 897 O O . LYS A 1 115 ? -0.729 -0.275 -12.055 1 98.44 115 LYS A O 1
ATOM 902 N N . ALA A 1 116 ? 0.025 -2.33 -12.516 1 97.62 116 ALA A N 1
ATOM 903 C CA . ALA A 1 116 ? 1.331 -2.072 -11.914 1 97.62 116 ALA A CA 1
ATOM 904 C C . ALA A 1 116 ? 2.443 -2.76 -12.695 1 97.62 116 ALA A C 1
ATOM 906 O O . ALA A 1 116 ? 2.174 -3.51 -13.641 1 97.62 116 ALA A O 1
ATOM 907 N N . THR A 1 117 ? 3.613 -2.357 -12.422 1 96.38 117 THR A N 1
ATOM 908 C CA . THR A 1 117 ? 4.816 -3.049 -12.875 1 96.38 117 THR A CA 1
ATOM 909 C C . THR A 1 117 ? 5.547 -3.686 -11.695 1 96.38 117 THR A C 1
ATOM 911 O O . THR A 1 117 ? 5.758 -3.039 -10.672 1 96.38 117 THR A O 1
ATOM 914 N N . ALA A 1 118 ? 5.828 -4.922 -11.852 1 94.12 118 ALA A N 1
ATOM 915 C CA . ALA A 1 118 ? 6.551 -5.664 -10.82 1 94.12 118 ALA A CA 1
ATOM 916 C C . ALA A 1 118 ? 7.844 -6.254 -11.375 1 94.12 118 ALA A C 1
ATOM 918 O O . ALA A 1 118 ? 7.879 -6.738 -12.508 1 94.12 118 ALA A O 1
ATOM 919 N N . THR A 1 119 ? 8.859 -6.16 -10.578 1 91.94 119 THR A N 1
ATOM 920 C CA . THR A 1 119 ? 10.156 -6.691 -10.969 1 91.94 119 THR A CA 1
ATOM 921 C C . THR A 1 119 ? 10.625 -7.75 -9.977 1 91.94 119 THR A C 1
ATOM 923 O O . THR A 1 119 ? 10.539 -7.555 -8.766 1 91.94 119 THR A O 1
ATOM 926 N N . PRO A 1 120 ? 11.133 -8.859 -10.594 1 86.44 120 PRO A N 1
ATOM 927 C CA . PRO A 1 120 ? 11.672 -9.867 -9.68 1 86.44 120 PRO A CA 1
ATOM 928 C C . PRO A 1 120 ? 12.867 -9.352 -8.875 1 86.44 120 PRO A C 1
ATOM 930 O O . PRO A 1 120 ? 13.664 -8.555 -9.383 1 86.44 120 PRO A O 1
ATOM 933 N N . LYS A 1 121 ? 12.859 -9.742 -7.59 1 77.25 121 LYS A N 1
ATOM 934 C CA . LYS A 1 121 ? 14.016 -9.414 -6.758 1 77.25 121 LYS A CA 1
ATOM 935 C C . LYS A 1 121 ? 15.148 -10.422 -6.977 1 77.25 121 LYS A C 1
ATOM 937 O O . LYS A 1 121 ? 14.898 -11.602 -7.203 1 77.25 121 LYS A O 1
ATOM 942 N N . PRO A 1 122 ? 16.453 -9.828 -6.934 1 61.38 122 PRO A N 1
ATOM 943 C CA . PRO A 1 122 ? 17.562 -10.758 -7.137 1 61.38 122 PRO A CA 1
ATOM 944 C C . PRO A 1 122 ? 17.547 -11.922 -6.152 1 61.38 122 PRO A C 1
ATOM 946 O O . PRO A 1 122 ? 17.047 -11.789 -5.035 1 61.38 122 PRO A O 1
ATOM 949 N N . MET B 1 1 ? -3.523 1.92 19.578 1 31.2 1 MET B N 1
ATOM 950 C CA . MET B 1 1 ? -3.557 1.961 18.109 1 31.2 1 MET B CA 1
ATOM 951 C C . MET B 1 1 ? -2.35 1.238 17.516 1 31.2 1 MET B C 1
ATOM 953 O O . MET B 1 1 ? -1.211 1.499 17.906 1 31.2 1 MET B O 1
ATOM 957 N N . GLN B 1 2 ? -2.553 0.06 17.219 1 35.72 2 GLN B N 1
ATOM 958 C CA . GLN B 1 2 ? -1.316 -0.48 16.656 1 35.72 2 GLN B CA 1
ATOM 959 C C . GLN B 1 2 ? -0.718 0.467 15.625 1 35.72 2 GLN B C 1
ATOM 961 O O . GLN B 1 2 ? -1.365 0.796 14.625 1 35.72 2 GLN B O 1
ATOM 966 N N . LYS B 1 3 ? -0.068 1.428 16.141 1 48.97 3 LYS B N 1
ATOM 967 C CA . LYS B 1 3 ? 0.754 2.373 15.398 1 48.97 3 LYS B CA 1
ATOM 968 C C . LYS B 1 3 ? 1.625 1.65 14.375 1 48.97 3 LYS B C 1
ATOM 970 O O . LYS B 1 3 ? 2.41 0.769 14.727 1 48.97 3 LYS B O 1
ATOM 975 N N . LEU B 1 4 ? 0.857 1.112 13.289 1 49.94 4 LEU B N 1
ATOM 976 C CA . LEU B 1 4 ? 1.821 0.446 12.422 1 49.94 4 LEU B CA 1
ATOM 977 C C . LEU B 1 4 ? 3.242 0.909 12.727 1 49.94 4 LEU B C 1
ATOM 979 O O . LEU B 1 4 ? 4.141 0.086 12.906 1 49.94 4 LEU B O 1
ATOM 983 N N . PHE B 1 5 ? 3.857 1.72 12.125 1 55.38 5 PHE B N 1
ATOM 984 C CA . PHE B 1 5 ? 5.316 1.737 12.148 1 55.38 5 PHE B CA 1
ATOM 985 C C . PHE B 1 5 ? 5.832 2.947 12.914 1 55.38 5 PHE B C 1
ATOM 987 O O . PHE B 1 5 ? 6.82 2.848 13.648 1 55.38 5 PHE B O 1
ATOM 994 N N . SER B 1 6 ? 5.434 4.359 12.453 1 58.25 6 SER B N 1
ATOM 995 C CA . SER B 1 6 ? 6.406 5.445 12.516 1 58.25 6 SER B CA 1
ATOM 996 C C . SER B 1 6 ? 6.027 6.469 13.578 1 58.25 6 SER B C 1
ATOM 998 O O . SER B 1 6 ? 4.844 6.645 13.883 1 58.25 6 SER B O 1
ATOM 1000 N N . ASP B 1 7 ? 6.891 6.516 14.492 1 76.94 7 ASP B N 1
ATOM 1001 C CA . ASP B 1 7 ? 6.793 7.793 15.188 1 76.94 7 ASP B CA 1
ATOM 1002 C C . ASP B 1 7 ? 6.852 8.961 14.211 1 76.94 7 ASP B C 1
ATOM 1004 O O . ASP B 1 7 ? 7.801 9.078 13.43 1 76.94 7 ASP B O 1
ATOM 1008 N N . ILE B 1 8 ? 5.75 9.656 13.984 1 78.88 8 ILE B N 1
ATOM 1009 C CA . ILE B 1 8 ? 5.621 10.758 13.039 1 78.88 8 ILE B CA 1
ATOM 1010 C C . ILE B 1 8 ? 5.816 12.086 13.766 1 78.88 8 ILE B C 1
ATOM 1012 O O . ILE B 1 8 ? 5.105 12.391 14.727 1 78.88 8 ILE B O 1
ATOM 1016 N N . ASP B 1 9 ? 6.91 12.727 13.391 1 78.69 9 ASP B N 1
ATOM 1017 C CA . ASP B 1 9 ? 7.137 14.094 13.859 1 78.69 9 ASP B CA 1
ATOM 1018 C C . ASP B 1 9 ? 6.816 15.109 12.766 1 78.69 9 ASP B C 1
ATOM 1020 O O . ASP B 1 9 ? 7.328 15.016 11.648 1 78.69 9 ASP B O 1
ATOM 1024 N N . ASN B 1 10 ? 5.805 15.992 13.047 1 73 10 ASN B N 1
ATOM 1025 C CA . ASN B 1 10 ? 5.438 17.031 12.094 1 73 10 ASN B CA 1
ATOM 1026 C C . ASN B 1 10 ? 6.391 18.219 12.164 1 73 10 ASN B C 1
ATOM 1028 O O . ASN B 1 10 ? 6.785 18.641 13.25 1 73 10 ASN B O 1
ATOM 1032 N N . TYR B 1 11 ? 6.816 18.5 10.914 1 71.69 11 TYR B N 1
ATOM 1033 C CA . TYR B 1 11 ? 7.691 19.656 10.984 1 71.69 11 TYR B CA 1
ATOM 1034 C C . TYR B 1 11 ? 7.09 20.844 10.242 1 71.69 11 TYR B C 1
ATOM 1036 O O . TYR B 1 11 ? 7.523 21.984 10.422 1 71.69 11 TYR B O 1
ATOM 1044 N N . LEU B 1 12 ? 6.16 20.656 9.305 1 80.19 12 LEU B N 1
ATOM 1045 C CA . LEU B 1 12 ? 5.488 21.75 8.602 1 80.19 12 LEU B CA 1
ATOM 1046 C C . LEU B 1 12 ? 4.047 21.375 8.266 1 80.19 12 LEU B C 1
ATOM 1048 O O . LEU B 1 12 ? 3.797 20.312 7.68 1 80.19 12 LEU B O 1
ATOM 1052 N N . SER B 1 13 ? 3.094 22.094 8.75 1 78.5 13 SER B N 1
ATOM 1053 C CA . SER B 1 13 ? 1.692 21.938 8.375 1 78.5 13 SER B CA 1
ATOM 1054 C C . SER B 1 13 ? 1.108 23.266 7.867 1 78.5 13 SER B C 1
ATOM 1056 O O . SER B 1 13 ? 0.984 24.219 8.633 1 78.5 13 SER B O 1
ATOM 1058 N N . ALA B 1 14 ? 1.019 23.297 6.578 1 80.88 14 ALA B N 1
ATOM 1059 C CA . ALA B 1 14 ? 0.343 24.391 5.895 1 80.88 14 ALA B CA 1
ATOM 1060 C C . ALA B 1 14 ? -0.89 23.906 5.145 1 80.88 14 ALA B C 1
ATOM 1062 O O . ALA B 1 14 ? -1.131 22.688 5.059 1 80.88 14 ALA B O 1
ATOM 1063 N N . GLU B 1 15 ? -1.685 24.938 4.656 1 77 15 GLU B N 1
ATOM 1064 C CA . GLU B 1 15 ? -2.953 24.594 4.02 1 77 15 GLU B CA 1
ATOM 1065 C C . GLU B 1 15 ? -2.748 23.641 2.85 1 77 15 GLU B C 1
ATOM 1067 O O . GLU B 1 15 ? -3.514 22.688 2.676 1 77 15 GLU B O 1
ATOM 1072 N N . ASP B 1 16 ? -1.7 23.875 2.125 1 89.25 16 ASP B N 1
ATOM 1073 C CA . ASP B 1 16 ? -1.571 23.094 0.896 1 89.25 16 ASP B CA 1
ATOM 1074 C C . ASP B 1 16 ? -0.295 22.25 0.906 1 89.25 16 ASP B C 1
ATOM 1076 O O . ASP B 1 16 ? 0.091 21.688 -0.119 1 89.25 16 ASP B O 1
ATOM 1080 N N . ARG B 1 17 ? 0.358 22.25 2.07 1 93.88 17 ARG B N 1
ATOM 1081 C CA . ARG B 1 17 ? 1.597 21.469 2.141 1 93.88 17 ARG B CA 1
ATOM 1082 C C . ARG B 1 17 ? 1.822 20.922 3.545 1 93.88 17 ARG B C 1
ATOM 1084 O O . ARG B 1 17 ? 1.688 21.656 4.531 1 93.88 17 ARG B O 1
ATOM 1091 N N . LEU B 1 18 ? 2.174 19.688 3.568 1 94.56 18 LEU B N 1
ATOM 1092 C CA . LEU B 1 18 ? 2.512 19 4.812 1 94.56 18 LEU B CA 1
ATOM 1093 C C . LEU B 1 18 ? 3.895 18.359 4.719 1 94.56 18 LEU B C 1
ATOM 1095 O O . LEU B 1 18 ? 4.23 17.75 3.707 1 94.56 18 LEU B O 1
ATOM 1099 N N . ALA B 1 19 ? 4.695 18.531 5.742 1 95.62 19 ALA B N 1
ATOM 1100 C CA . ALA B 1 19 ? 6.023 17.922 5.801 1 95.62 19 ALA B CA 1
ATOM 1101 C C . ALA B 1 19 ? 6.246 17.219 7.137 1 95.62 19 ALA B C 1
ATOM 1103 O O . ALA B 1 19 ? 5.879 17.75 8.188 1 95.62 19 ALA B O 1
ATOM 1104 N N . PHE B 1 20 ? 6.785 16 7.051 1 94.19 20 PHE B N 1
ATOM 1105 C CA . PHE B 1 20 ? 6.977 15.18 8.234 1 94.19 20 PHE B CA 1
ATOM 1106 C C . PHE B 1 20 ? 8.352 14.516 8.219 1 94.19 20 PHE B C 1
ATOM 110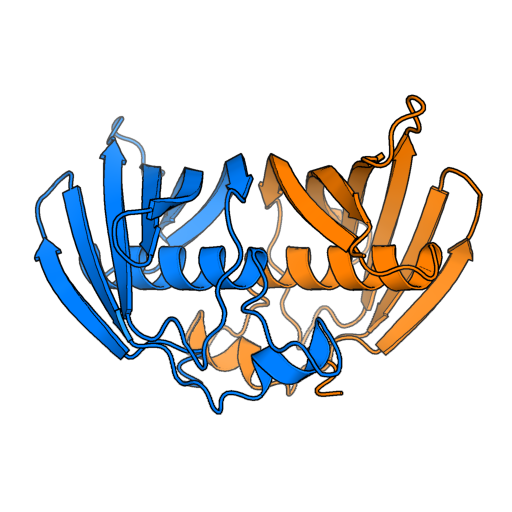8 O O . PHE B 1 20 ? 8.93 14.312 7.152 1 94.19 20 PHE B O 1
ATOM 1115 N N . ARG B 1 21 ? 8.797 14.305 9.406 1 92.56 21 ARG B N 1
ATOM 1116 C CA . ARG B 1 21 ? 9.867 13.336 9.617 1 92.56 21 ARG B CA 1
ATOM 1117 C C . ARG B 1 21 ? 9.352 12.109 10.359 1 92.56 21 ARG B C 1
ATOM 1119 O O . ARG B 1 21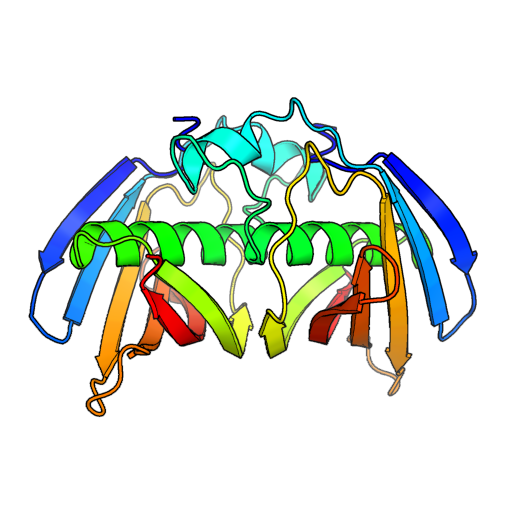 ? 8.672 12.234 11.383 1 92.56 21 ARG B O 1
ATOM 1126 N N . VAL B 1 22 ? 9.68 10.969 9.758 1 92.19 22 VAL B N 1
ATOM 1127 C CA . VAL B 1 22 ? 9.148 9.734 10.32 1 92.19 22 VAL B CA 1
ATOM 1128 C C . VAL B 1 22 ? 10.297 8.812 10.719 1 92.19 22 VAL B C 1
ATOM 1130 O O . VAL B 1 22 ? 11.164 8.492 9.906 1 92.19 22 VAL B O 1
ATOM 1133 N N . ARG B 1 23 ? 10.242 8.43 11.961 1 90.88 23 ARG B N 1
ATOM 1134 C CA . ARG B 1 23 ? 11.219 7.469 12.453 1 90.88 23 ARG B CA 1
ATOM 1135 C C . ARG B 1 23 ? 10.688 6.047 12.375 1 90.88 23 ARG B C 1
ATOM 1137 O O . ARG B 1 23 ? 9.594 5.758 12.867 1 90.88 23 ARG B O 1
ATOM 1144 N N . LEU B 1 24 ? 11.5 5.215 11.75 1 89 24 LEU B N 1
ATOM 1145 C CA . LEU B 1 24 ? 11.094 3.822 11.586 1 89 24 LEU B CA 1
ATOM 1146 C C . LEU B 1 24 ? 11.562 2.986 12.781 1 89 24 LEU B C 1
ATOM 1148 O O . LEU B 1 24 ? 12.633 3.23 13.336 1 89 24 LEU B O 1
ATOM 1152 N N . ASP B 1 25 ? 10.727 2.021 13.133 1 85.12 25 ASP B N 1
ATOM 1153 C CA . ASP B 1 25 ? 11.117 1.006 14.109 1 85.12 25 ASP B CA 1
ATOM 1154 C C . ASP B 1 25 ? 11.758 -0.199 13.422 1 85.12 25 ASP B C 1
ATOM 1156 O O . ASP B 1 25 ? 11.055 -1.045 12.859 1 85.12 25 ASP B O 1
ATOM 1160 N N . ALA B 1 26 ? 13.016 -0.31 13.547 1 84.19 26 ALA B N 1
ATOM 1161 C CA . ALA B 1 26 ? 13.781 -1.334 12.844 1 84.19 26 ALA B CA 1
ATOM 1162 C C . ALA B 1 26 ? 13.383 -2.732 13.305 1 84.19 26 ALA B C 1
ATOM 1164 O O . ALA B 1 26 ? 13.656 -3.721 12.617 1 84.19 26 ALA B O 1
ATOM 1165 N N . ALA B 1 27 ? 12.727 -2.801 14.445 1 79.94 27 ALA B N 1
ATOM 1166 C CA . ALA B 1 27 ? 12.406 -4.105 15.016 1 79.94 27 ALA B CA 1
ATOM 1167 C C . ALA B 1 27 ? 10.984 -4.527 14.664 1 79.94 27 ALA B C 1
ATOM 1169 O O . ALA B 1 27 ? 10.516 -5.586 15.094 1 79.94 27 ALA B O 1
ATOM 1170 N N . HIS B 1 28 ? 10.328 -3.764 13.898 1 78.25 28 HIS B N 1
ATOM 1171 C CA . HIS B 1 28 ? 8.93 -4.062 13.602 1 78.25 28 HIS B CA 1
ATOM 1172 C C . HIS B 1 28 ? 8.797 -5.359 12.812 1 78.25 28 HIS B C 1
ATOM 1174 O O . HIS B 1 28 ? 9.516 -5.57 11.836 1 78.25 28 HIS B O 1
ATOM 1180 N N . PRO B 1 29 ? 7.887 -6.168 13.156 1 75.75 29 PRO B N 1
ATOM 1181 C CA . PRO B 1 29 ? 7.758 -7.48 12.523 1 75.75 29 PRO B CA 1
ATOM 1182 C C . PRO B 1 29 ? 7.363 -7.391 11.055 1 75.75 29 PRO B C 1
ATOM 1184 O O . PRO B 1 29 ? 7.535 -8.352 10.305 1 75.75 29 PRO B O 1
ATOM 1187 N N . VAL B 1 30 ? 6.895 -6.316 10.547 1 71.88 30 VAL B N 1
ATOM 1188 C CA . VAL B 1 30 ? 6.418 -6.141 9.18 1 71.88 30 VAL B CA 1
ATOM 1189 C C . VAL B 1 30 ? 7.574 -6.309 8.203 1 71.88 30 VAL B C 1
ATOM 1191 O O . VAL B 1 30 ? 7.367 -6.645 7.035 1 71.88 30 VAL B O 1
ATOM 1194 N N . TYR B 1 31 ? 8.82 -6.125 8.695 1 76.44 31 TYR B N 1
ATOM 1195 C CA . TYR B 1 31 ? 9.984 -6.172 7.812 1 76.44 31 TYR B CA 1
ATOM 1196 C C . TYR B 1 31 ? 10.406 -7.609 7.539 1 76.44 31 TYR B C 1
ATOM 1198 O O . TYR B 1 31 ? 11.133 -7.883 6.578 1 76.44 31 TYR B O 1
ATOM 1206 N N . ALA B 1 32 ? 10.102 -8.531 8.422 1 65.62 32 ALA B N 1
ATOM 1207 C CA . ALA B 1 32 ? 10.594 -9.898 8.391 1 65.62 32 ALA B CA 1
ATOM 1208 C C . ALA B 1 32 ? 9.977 -10.672 7.227 1 65.62 32 ALA B C 1
ATOM 1210 O O . ALA B 1 32 ? 10.57 -11.633 6.727 1 65.62 32 ALA B O 1
ATOM 1211 N N . GLY B 1 33 ? 8.828 -10.391 6.754 1 58 33 GLY B N 1
ATOM 1212 C CA . GLY B 1 33 ? 8.102 -11.211 5.793 1 58 33 GLY B CA 1
ATOM 1213 C C . GLY B 1 33 ? 8.5 -10.93 4.355 1 58 33 GLY B C 1
ATOM 1214 O O . GLY B 1 33 ? 8.297 -11.773 3.479 1 58 33 GLY B O 1
ATOM 1215 N N . HIS B 1 34 ? 9.039 -9.859 3.922 1 60.34 34 HIS B N 1
ATOM 1216 C CA . HIS B 1 34 ? 9.18 -9.5 2.516 1 60.34 34 HIS B CA 1
ATOM 1217 C C . HIS B 1 34 ? 10.414 -10.141 1.898 1 60.34 34 HIS B C 1
ATOM 1219 O O . HIS B 1 34 ? 10.336 -10.758 0.837 1 60.34 34 HIS B O 1
ATOM 1225 N N . PHE B 1 35 ? 11.602 -10.039 2.645 1 62.28 35 PHE B N 1
ATOM 1226 C CA . PHE B 1 35 ? 12.828 -10.617 2.111 1 62.28 35 PHE B CA 1
ATOM 1227 C C . PHE B 1 35 ? 13.625 -11.312 3.213 1 62.28 35 PHE B C 1
ATOM 1229 O O . PHE B 1 35 ? 14.242 -10.656 4.051 1 62.28 35 PHE B O 1
ATOM 1236 N N . PRO B 1 36 ? 13.422 -12.734 3.289 1 60.31 36 PRO B N 1
ATOM 1237 C CA . PRO B 1 36 ? 14.227 -13.359 4.34 1 60.31 36 PRO B CA 1
ATOM 1238 C C . PRO B 1 36 ? 15.695 -12.945 4.285 1 60.31 36 PRO B C 1
ATOM 1240 O O . PRO B 1 36 ? 16.312 -12.945 3.211 1 60.31 36 PRO B O 1
ATOM 1243 N N . GLY B 1 37 ? 16.281 -12.469 5.387 1 70.5 37 GLY B N 1
ATOM 1244 C CA . GLY B 1 37 ? 17.672 -12.078 5.484 1 70.5 37 GLY B CA 1
ATOM 1245 C C . GLY B 1 37 ? 17.938 -10.648 5.047 1 70.5 37 GLY B C 1
ATOM 1246 O O . GLY B 1 37 ? 19 -10.102 5.297 1 70.5 37 GLY B O 1
ATOM 1247 N N . ASN B 1 38 ? 17 -10.094 4.281 1 76.31 38 ASN B N 1
ATOM 1248 C CA . ASN B 1 38 ? 17.109 -8.711 3.812 1 76.31 38 ASN B CA 1
ATOM 1249 C C . ASN B 1 38 ? 15.844 -7.914 4.141 1 76.31 38 ASN B C 1
ATOM 1251 O O . ASN B 1 38 ? 15.031 -7.645 3.256 1 76.31 38 ASN B O 1
ATOM 1255 N N . PRO B 1 39 ? 15.844 -7.598 5.457 1 79.31 39 PRO B N 1
ATOM 1256 C CA . PRO B 1 39 ? 14.633 -6.879 5.848 1 79.31 39 PRO B CA 1
ATOM 1257 C C . PRO B 1 39 ? 14.5 -5.527 5.148 1 79.31 39 PRO B C 1
ATOM 1259 O O . PRO B 1 39 ? 15.461 -4.754 5.102 1 79.31 39 PRO B O 1
ATOM 1262 N N . VAL B 1 40 ? 13.398 -5.285 4.465 1 85.56 40 VAL B N 1
ATOM 1263 C CA . VAL B 1 40 ? 13.094 -4.02 3.799 1 85.56 40 VAL B CA 1
ATOM 1264 C C . VAL B 1 40 ? 11.68 -3.576 4.145 1 85.56 40 VAL B C 1
ATOM 1266 O O . VAL B 1 40 ? 10.828 -4.402 4.488 1 85.56 40 VAL B O 1
ATOM 1269 N N . LEU B 1 41 ? 11.445 -2.316 4.148 1 86.81 41 LEU B N 1
ATOM 1270 C CA . LEU B 1 41 ? 10.086 -1.794 4.207 1 86.81 41 LEU B CA 1
ATOM 1271 C C . LEU B 1 41 ? 9.352 -2.045 2.896 1 86.81 41 LEU B C 1
ATOM 1273 O O . LEU B 1 41 ? 9.758 -1.547 1.845 1 86.81 41 LEU B O 1
ATOM 1277 N N . PRO B 1 42 ? 8.32 -2.807 2.98 1 85.06 42 PRO B N 1
ATOM 1278 C CA . PRO B 1 42 ? 7.566 -2.988 1.739 1 85.06 42 PRO B CA 1
ATOM 1279 C C . PRO B 1 42 ? 7.07 -1.669 1.153 1 85.06 42 PRO B C 1
ATOM 1281 O O . PRO B 1 42 ? 6.633 -0.785 1.895 1 85.06 42 PRO B O 1
ATOM 1284 N N . GLY B 1 43 ? 7.203 -1.506 -0.146 1 88.12 43 GLY B N 1
ATOM 1285 C CA . GLY B 1 43 ? 6.773 -0.289 -0.814 1 88.12 43 GLY B CA 1
ATOM 1286 C C . GLY B 1 43 ? 5.348 0.106 -0.474 1 88.12 43 GLY B C 1
ATOM 1287 O O . GLY B 1 43 ? 5.062 1.281 -0.23 1 88.12 43 GLY B O 1
ATOM 1288 N N . VAL B 1 44 ? 4.523 -0.85 -0.411 1 88 44 VAL B N 1
ATOM 1289 C CA . VAL B 1 44 ? 3.111 -0.599 -0.143 1 88 44 VAL B CA 1
ATOM 1290 C C . VAL B 1 44 ? 2.939 -0.086 1.285 1 88 44 VAL B C 1
ATOM 1292 O O . VAL B 1 44 ? 2.021 0.686 1.567 1 88 44 VAL B O 1
ATOM 1295 N N . CYS B 1 45 ? 3.805 -0.466 2.184 1 85.38 45 CYS B N 1
ATOM 1296 C CA . CYS B 1 45 ? 3.762 0.037 3.553 1 85.38 45 CYS B CA 1
ATOM 1297 C C . CYS B 1 45 ? 4.184 1.501 3.609 1 85.38 45 CYS B C 1
ATOM 1299 O O . CYS B 1 45 ? 3.695 2.258 4.449 1 85.38 45 CYS B O 1
ATOM 1301 N N . THR B 1 46 ? 5.094 1.841 2.723 1 91.69 46 THR B N 1
ATOM 1302 C CA . THR B 1 46 ? 5.445 3.252 2.623 1 91.69 46 THR B CA 1
ATOM 1303 C C . THR B 1 46 ? 4.215 4.094 2.295 1 91.69 46 THR B C 1
ATOM 1305 O O . THR B 1 46 ? 4.043 5.191 2.832 1 91.69 46 THR B O 1
ATOM 1308 N N . LEU B 1 47 ? 3.334 3.541 1.512 1 93.38 47 LEU B N 1
ATOM 1309 C CA . LEU B 1 47 ? 2.088 4.23 1.194 1 93.38 47 LEU B CA 1
ATOM 1310 C C . LEU B 1 47 ? 1.226 4.395 2.441 1 93.38 47 LEU B C 1
ATOM 1312 O O . LEU B 1 47 ? 0.546 5.41 2.602 1 93.38 47 LEU B O 1
ATOM 1316 N N . GLN B 1 48 ? 1.268 3.43 3.246 1 87.38 48 GLN B N 1
ATOM 1317 C CA . GLN B 1 48 ? 0.538 3.516 4.508 1 87.38 48 GLN B CA 1
ATOM 1318 C C . GLN B 1 48 ? 1.074 4.648 5.379 1 87.38 48 GLN B C 1
ATOM 1320 O O . GLN B 1 48 ? 0.301 5.398 5.977 1 87.38 48 GLN B O 1
ATOM 1325 N N . ILE B 1 49 ? 2.355 4.742 5.414 1 89.38 49 ILE B N 1
ATOM 1326 C CA . ILE B 1 49 ? 2.994 5.809 6.176 1 89.38 49 ILE B CA 1
ATOM 1327 C C . ILE B 1 49 ? 2.545 7.168 5.637 1 89.38 49 ILE B C 1
ATOM 1329 O O . ILE B 1 49 ? 2.215 8.07 6.41 1 89.38 49 ILE B O 1
ATOM 1333 N N . VAL B 1 50 ? 2.51 7.25 4.348 1 93.5 50 VAL B N 1
ATOM 1334 C CA . VAL B 1 50 ? 2.086 8.492 3.707 1 93.5 50 VAL B CA 1
ATOM 1335 C C . VAL B 1 50 ? 0.652 8.82 4.117 1 93.5 50 VAL B C 1
ATOM 1337 O O . VAL B 1 50 ? 0.346 9.961 4.465 1 93.5 50 VAL B O 1
ATOM 1340 N N . ARG B 1 51 ? -0.196 7.891 4.066 1 91.25 51 ARG B N 1
ATOM 1341 C CA . ARG B 1 51 ? -1.588 8.094 4.453 1 91.25 51 ARG B CA 1
ATOM 1342 C C . ARG B 1 51 ? -1.691 8.555 5.906 1 91.25 51 ARG B C 1
ATOM 1344 O O . ARG B 1 51 ? -2.467 9.453 6.227 1 91.25 51 ARG B O 1
ATOM 1351 N N . GLU B 1 52 ? -0.967 7.93 6.746 1 86.12 52 GLU B N 1
ATOM 1352 C CA . GLU B 1 52 ? -0.977 8.305 8.156 1 86.12 52 GLU B CA 1
ATOM 1353 C C . GLU B 1 52 ? -0.513 9.75 8.344 1 86.12 52 GLU B C 1
ATOM 1355 O O . GLU B 1 52 ? -1.064 10.484 9.172 1 86.12 52 GLU B O 1
ATOM 1360 N N . CYS B 1 53 ? 0.519 10.125 7.617 1 91.19 53 CYS B N 1
ATOM 1361 C CA . CYS B 1 53 ? 0.989 11.5 7.656 1 91.19 53 CYS B CA 1
ATOM 1362 C C . CYS B 1 53 ? -0.099 12.461 7.191 1 91.19 53 CYS B C 1
ATOM 1364 O O . CYS B 1 53 ? -0.309 13.516 7.801 1 91.19 53 CYS B O 1
ATOM 1366 N N . LEU B 1 54 ? -0.733 12.102 6.113 1 90.81 54 LEU B N 1
ATOM 1367 C CA . LEU B 1 54 ? -1.83 12.914 5.594 1 90.81 54 LEU B CA 1
ATOM 1368 C C . LEU B 1 54 ? -2.896 13.133 6.66 1 90.81 54 LEU B C 1
ATOM 1370 O O . LEU B 1 54 ? -3.348 14.266 6.867 1 90.81 54 LEU B O 1
ATOM 1374 N N . GLU B 1 55 ? -3.26 12.086 7.316 1 87.56 55 GLU B N 1
ATOM 1375 C CA . GLU B 1 55 ? -4.289 12.164 8.352 1 87.56 55 GLU B CA 1
ATOM 1376 C C . GLU B 1 55 ? -3.836 13.039 9.516 1 87.56 55 GLU B C 1
ATOM 1378 O O . GLU B 1 55 ? -4.621 13.836 10.039 1 87.56 55 GLU B O 1
ATOM 1383 N N . ARG B 1 56 ? -2.645 12.844 9.844 1 86.25 56 ARG B N 1
ATOM 1384 C CA . ARG B 1 56 ? -2.092 13.648 10.93 1 86.25 56 ARG B CA 1
ATOM 1385 C C . ARG B 1 56 ? -2.09 15.133 10.562 1 86.25 56 ARG B C 1
ATOM 1387 O O . ARG B 1 56 ? -2.461 15.977 11.383 1 86.25 56 ARG B O 1
ATOM 1394 N N . GLY B 1 57 ? -1.677 15.477 9.43 1 87.62 57 GLY B N 1
ATOM 1395 C CA . GLY B 1 57 ? -1.555 16.859 9 1 87.62 57 GLY B CA 1
ATOM 1396 C C . GLY B 1 57 ? -2.895 17.547 8.805 1 87.62 57 GLY B C 1
ATOM 1397 O O . GLY B 1 57 ? -3.035 18.734 9.086 1 87.62 57 GLY B O 1
ATOM 1398 N N . THR B 1 58 ? -3.852 16.797 8.359 1 87.31 58 THR B N 1
ATOM 1399 C CA . THR B 1 58 ? -5.152 17.375 8.055 1 87.31 58 THR B CA 1
ATOM 1400 C C . THR B 1 58 ? -6.074 17.297 9.266 1 87.31 58 THR B C 1
ATOM 1402 O O . THR B 1 58 ? -7.105 17.969 9.32 1 87.31 58 THR B O 1
ATOM 1405 N N . GLY B 1 59 ? -5.738 16.406 10.164 1 85.31 59 GLY B N 1
ATOM 1406 C CA . GLY B 1 59 ? -6.578 16.203 11.336 1 85.31 59 GLY B CA 1
ATOM 1407 C C . GLY B 1 59 ? -7.824 15.383 11.039 1 85.31 59 GLY B C 1
ATOM 1408 O O . GLY B 1 59 ? -8.766 15.375 11.836 1 85.31 59 GLY B O 1
ATOM 1409 N N . ARG B 1 60 ? -7.863 14.875 9.828 1 84.31 60 ARG B N 1
ATOM 1410 C CA . ARG B 1 60 ? -9.008 14.078 9.406 1 84.31 60 ARG B CA 1
ATOM 1411 C C . ARG B 1 60 ? -8.562 12.727 8.844 1 84.31 60 ARG B C 1
ATOM 1413 O O . ARG B 1 60 ? -7.438 12.602 8.352 1 84.31 60 ARG B O 1
ATOM 1420 N N . ARG B 1 61 ? -9.398 11.781 8.953 1 84.75 61 ARG B N 1
ATOM 1421 C CA . ARG B 1 61 ? -9.141 10.484 8.352 1 84.75 61 ARG B CA 1
ATOM 1422 C C . ARG B 1 61 ? -9.383 10.523 6.844 1 84.75 61 ARG B C 1
ATOM 1424 O O . ARG B 1 61 ? -10.32 11.172 6.375 1 84.75 61 ARG B O 1
ATOM 1431 N N . HIS B 1 62 ? -8.5 9.867 6.141 1 87.62 62 HIS B N 1
ATOM 1432 C CA . HIS B 1 62 ? -8.633 9.797 4.691 1 87.62 62 HIS B CA 1
ATOM 1433 C C . HIS B 1 62 ? -8.477 8.367 4.195 1 87.62 62 HIS B C 1
ATOM 1435 O O . HIS B 1 62 ? -7.805 7.551 4.832 1 87.62 62 HIS B O 1
ATOM 1441 N N . ARG B 1 63 ? -9.133 8.094 3.145 1 88.88 63 ARG B N 1
ATOM 1442 C CA . ARG B 1 63 ? -8.898 6.887 2.361 1 88.88 63 ARG B CA 1
ATOM 1443 C C . ARG B 1 63 ? -8.469 7.23 0.938 1 88.88 63 ARG B C 1
ATOM 1445 O O . ARG B 1 63 ? -8.977 8.188 0.345 1 88.88 63 ARG B O 1
ATOM 1452 N N . PHE B 1 64 ? -7.484 6.492 0.469 1 93.81 64 PHE B N 1
ATOM 1453 C CA . PHE B 1 64 ? -7.211 6.633 -0.957 1 93.81 64 PHE B CA 1
ATOM 1454 C C . PHE B 1 64 ? -8.344 6.043 -1.788 1 93.81 64 PHE B C 1
ATOM 1456 O O . PHE B 1 64 ? -8.758 4.902 -1.566 1 93.81 64 PHE B O 1
ATOM 1463 N N . THR B 1 65 ? -8.812 6.848 -2.668 1 95 65 THR B N 1
ATOM 1464 C CA . THR B 1 65 ? -9.828 6.332 -3.584 1 95 65 THR B CA 1
ATOM 1465 C C . THR B 1 65 ? -9.195 5.918 -4.91 1 95 65 THR B C 1
ATOM 1467 O O . THR B 1 65 ? -9.734 5.066 -5.621 1 95 65 THR B O 1
ATOM 1470 N N . ALA B 1 66 ? -8.062 6.578 -5.219 1 97.19 66 ALA B N 1
ATOM 1471 C CA . ALA B 1 66 ? -7.336 6.219 -6.434 1 97.19 66 ALA B CA 1
ATOM 1472 C C . ALA B 1 66 ? -5.859 6.578 -6.316 1 97.19 66 ALA B C 1
ATOM 1474 O O . ALA B 1 66 ? -5.508 7.613 -5.742 1 97.19 66 ALA B O 1
ATOM 1475 N N . ILE B 1 67 ? -5.004 5.719 -6.82 1 97.81 67 ILE B N 1
ATOM 1476 C CA . ILE B 1 67 ? -3.607 6.039 -7.098 1 97.81 67 ILE B CA 1
ATOM 1477 C C . ILE B 1 67 ? -3.396 6.164 -8.602 1 97.81 67 ILE B C 1
ATOM 1479 O O . ILE B 1 67 ? -3.605 5.203 -9.352 1 97.81 67 ILE B O 1
ATOM 1483 N N . ARG B 1 68 ? -3 7.301 -8.992 1 97.94 68 ARG B N 1
ATOM 1484 C CA . ARG B 1 68 ? -2.84 7.562 -10.414 1 97.94 68 ARG B CA 1
ATOM 1485 C C . ARG B 1 68 ? -1.41 7.289 -10.867 1 97.94 68 ARG B C 1
ATOM 1487 O O . ARG B 1 68 ? -1.162 7.047 -12.047 1 97.94 68 ARG B O 1
ATOM 1494 N N . GLU B 1 69 ? -0.555 7.508 -9.977 1 98.56 69 GLU B N 1
ATOM 1495 C CA . GLU B 1 69 ? 0.86 7.246 -10.219 1 98.56 69 GLU B CA 1
ATOM 1496 C C . GLU B 1 69 ? 1.601 6.977 -8.914 1 98.56 69 GLU B C 1
ATOM 1498 O O . GLU B 1 69 ? 1.431 7.707 -7.934 1 98.56 69 GLU B O 1
ATOM 1503 N N . CYS B 1 70 ? 2.346 6 -8.977 1 98.56 70 CYS B N 1
ATOM 1504 C CA . CYS B 1 70 ? 3.271 5.742 -7.879 1 98.56 70 CYS B CA 1
ATOM 1505 C C . CYS B 1 70 ? 4.551 5.09 -8.383 1 98.56 70 CYS B C 1
ATOM 1507 O O . CYS B 1 70 ? 4.504 4.094 -9.109 1 98.56 70 CYS B O 1
ATOM 1509 N N . LYS B 1 71 ? 5.656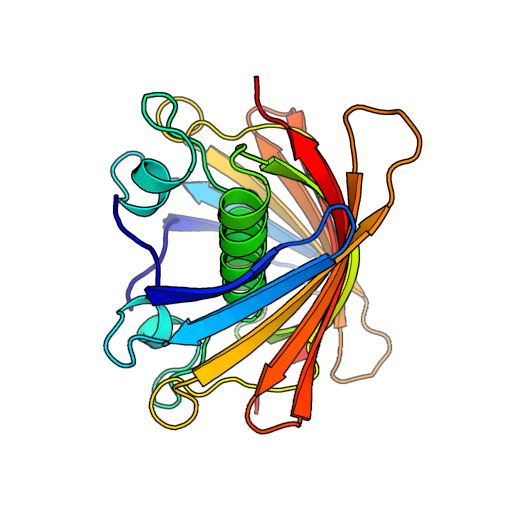 5.648 -7.992 1 98.38 71 LYS B N 1
ATOM 1510 C CA . LYS B 1 71 ? 6.961 5.102 -8.352 1 98.38 71 LYS B CA 1
ATOM 1511 C C . LYS B 1 71 ? 7.766 4.742 -7.105 1 98.38 71 LYS B C 1
ATOM 1513 O O . LYS B 1 71 ? 7.922 5.562 -6.199 1 98.38 71 LYS B O 1
ATOM 1518 N N . PHE B 1 72 ? 8.172 3.521 -7.098 1 96.88 72 PHE B N 1
ATOM 1519 C CA . PHE B 1 72 ? 9.078 3.061 -6.051 1 96.88 72 PHE B CA 1
ATOM 1520 C C . PHE B 1 72 ? 10.523 3.113 -6.527 1 96.88 72 PHE B C 1
ATOM 1522 O O . PHE B 1 72 ? 10.969 2.248 -7.289 1 96.88 72 PHE B O 1
ATOM 1529 N N . LEU B 1 73 ? 11.273 4.051 -5.988 1 96.88 73 LEU B N 1
ATOM 1530 C CA . LEU B 1 73 ? 12.539 4.418 -6.621 1 96.88 73 LEU B CA 1
ATOM 1531 C C . LEU B 1 73 ? 13.719 3.965 -5.777 1 96.88 73 LEU B C 1
ATOM 1533 O O . LEU B 1 73 ? 14.875 4.125 -6.18 1 96.88 73 LEU B O 1
ATOM 1537 N N . GLY B 1 74 ? 13.461 3.412 -4.66 1 93.06 74 GLY B N 1
ATOM 1538 C CA . GLY B 1 74 ? 14.516 2.934 -3.785 1 93.06 74 GLY B CA 1
ATOM 1539 C C . GLY B 1 74 ? 14.008 2.059 -2.656 1 93.06 74 GLY B C 1
ATOM 1540 O O . GLY B 1 74 ? 12.867 2.209 -2.215 1 93.06 74 GLY B O 1
ATOM 1541 N N . MET B 1 75 ? 14.891 1.243 -2.211 1 90.56 75 MET B N 1
ATOM 1542 C CA . MET B 1 75 ? 14.57 0.384 -1.076 1 90.56 75 MET B CA 1
ATOM 1543 C C . MET B 1 75 ? 14.836 1.1 0.244 1 90.56 75 MET B C 1
ATOM 1545 O O . MET B 1 75 ? 15.711 1.958 0.323 1 90.56 75 MET B O 1
ATOM 1549 N N . ILE B 1 76 ? 14.008 0.765 1.194 1 91.31 76 ILE B N 1
ATOM 1550 C CA . ILE B 1 76 ? 14.203 1.28 2.545 1 91.31 76 ILE B CA 1
ATOM 1551 C C . ILE B 1 76 ? 14.562 0.134 3.488 1 91.31 76 ILE B C 1
ATOM 1553 O O . ILE B 1 76 ? 13.789 -0.812 3.652 1 91.31 76 ILE B O 1
ATOM 1557 N N . VAL B 1 77 ? 15.789 0.201 4.008 1 90.62 77 VAL B N 1
ATOM 1558 C CA . VAL B 1 77 ? 16.25 -0.771 4.992 1 90.62 77 VAL B CA 1
ATOM 1559 C C . VAL B 1 77 ? 16.141 -0.182 6.395 1 90.62 77 VAL B C 1
ATOM 1561 O O . VAL B 1 77 ? 16.984 0.632 6.801 1 90.62 77 VAL B O 1
ATOM 1564 N N . PRO B 1 78 ? 15.125 -0.68 7.082 1 88 78 PRO B N 1
ATOM 1565 C CA . PRO B 1 78 ? 14.797 -0.011 8.344 1 88 78 PRO B CA 1
ATOM 1566 C C . PRO B 1 78 ? 15.961 -0.001 9.328 1 88 78 PRO B C 1
ATOM 1568 O O . PRO B 1 78 ? 16.047 0.885 10.18 1 88 78 PRO B O 1
ATOM 1571 N N . GLN B 1 79 ? 16.875 -0.928 9.312 1 86.62 79 GLN B N 1
ATOM 1572 C CA . GLN B 1 79 ? 18.031 -0.993 10.211 1 86.62 79 GLN B CA 1
ATOM 1573 C C . GLN B 1 79 ? 19.047 0.103 9.891 1 86.62 79 GLN B C 1
ATOM 1575 O O . GLN B 1 79 ? 19.812 0.514 10.758 1 86.62 79 GLN B O 1
ATOM 1580 N N . ALA B 1 80 ? 19 0.569 8.641 1 90.19 80 ALA B N 1
ATOM 1581 C CA . ALA B 1 80 ? 19.969 1.564 8.18 1 90.19 80 ALA B CA 1
ATOM 1582 C C . ALA B 1 80 ? 19.281 2.906 7.922 1 90.19 80 ALA B C 1
ATOM 1584 O O . ALA B 1 80 ? 19.906 3.963 8.078 1 90.19 80 ALA B O 1
ATOM 1585 N N . ASP B 1 81 ? 18.078 2.793 7.445 1 89.31 81 ASP B N 1
ATOM 1586 C CA . ASP B 1 81 ? 17.297 3.965 7.066 1 89.31 81 ASP B CA 1
ATOM 1587 C C . ASP B 1 81 ? 16.234 4.289 8.125 1 89.31 81 ASP B C 1
ATOM 1589 O O . ASP B 1 81 ? 15.055 4.027 7.922 1 89.31 81 ASP B O 1
ATOM 1593 N N . THR B 1 82 ? 16.625 5.016 9.133 1 86.56 82 THR B N 1
ATOM 1594 C CA . THR B 1 82 ? 15.75 5.133 10.297 1 86.56 82 THR B CA 1
ATOM 1595 C C . THR B 1 82 ? 14.859 6.363 10.18 1 86.56 82 THR B C 1
ATOM 1597 O O . THR B 1 82 ? 13.828 6.453 10.852 1 86.56 82 THR B O 1
ATOM 1600 N N . LEU B 1 83 ? 15.312 7.289 9.32 1 91.38 83 LEU B N 1
ATOM 1601 C CA . LEU B 1 83 ? 14.555 8.531 9.227 1 91.38 83 LEU B CA 1
ATOM 1602 C C . LEU B 1 83 ? 14.141 8.805 7.781 1 91.38 83 LEU B C 1
ATOM 1604 O O . LEU B 1 83 ? 14.977 8.812 6.879 1 91.38 83 LEU B O 1
ATOM 1608 N N . LEU B 1 84 ? 12.812 9.016 7.656 1 95 84 LEU B N 1
ATOM 1609 C CA . LEU B 1 84 ? 12.266 9.359 6.348 1 95 84 LEU B CA 1
ATOM 1610 C C . LEU B 1 84 ? 11.664 10.766 6.363 1 95 84 LEU B C 1
ATOM 1612 O O . LEU B 1 84 ? 11.031 11.164 7.344 1 95 84 LEU B O 1
ATOM 1616 N N . ASP B 1 85 ? 11.883 11.43 5.289 1 95.75 85 ASP B N 1
ATOM 16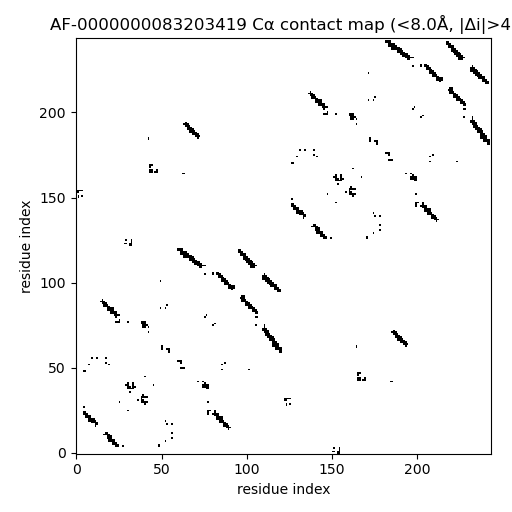17 C CA . ASP B 1 85 ? 11.203 12.703 5.078 1 95.75 85 ASP B CA 1
ATOM 1618 C C . ASP B 1 85 ? 10.031 12.547 4.117 1 95.75 85 ASP B C 1
ATOM 1620 O O . ASP B 1 85 ? 10.18 12 3.021 1 95.75 85 ASP B O 1
ATOM 1624 N N . ILE B 1 86 ? 8.898 13.039 4.562 1 96.62 86 ILE B N 1
ATOM 1625 C CA . ILE B 1 86 ? 7.676 12.945 3.771 1 96.62 86 ILE B CA 1
ATOM 1626 C C . ILE B 1 86 ? 7.156 14.352 3.461 1 96.62 86 ILE B C 1
ATOM 1628 O O . ILE B 1 86 ? 6.934 15.148 4.371 1 96.62 86 ILE B O 1
ATOM 1632 N N . ASP B 1 87 ? 7 14.648 2.156 1 97.25 87 ASP B N 1
ATOM 1633 C CA . ASP B 1 87 ? 6.457 15.922 1.69 1 97.25 87 ASP B CA 1
ATOM 1634 C C . ASP B 1 87 ? 5.168 15.711 0.897 1 97.25 87 ASP B C 1
ATOM 1636 O O . ASP B 1 87 ? 5.172 15.047 -0.141 1 97.25 87 ASP B O 1
ATOM 1640 N N . ILE B 1 88 ? 4.07 16.281 1.424 1 96.62 88 ILE B N 1
ATOM 1641 C CA . ILE B 1 88 ? 2.756 16.109 0.815 1 96.62 88 ILE B CA 1
ATOM 1642 C C . ILE B 1 88 ? 2.207 17.453 0.363 1 96.62 88 ILE B C 1
ATOM 1644 O O . ILE B 1 88 ? 2.148 18.406 1.149 1 96.62 88 ILE B O 1
ATOM 1648 N N . ARG B 1 89 ? 1.842 17.5 -0.842 1 96.69 89 ARG B N 1
ATOM 1649 C CA . ARG B 1 89 ? 1.121 18.641 -1.376 1 96.69 89 ARG B CA 1
ATOM 1650 C C . ARG B 1 89 ? -0.335 18.297 -1.663 1 96.69 89 ARG B C 1
ATOM 1652 O O . ARG B 1 89 ? -0.627 17.219 -2.201 1 96.69 89 ARG B O 1
ATOM 1659 N N . LEU B 1 90 ? -1.183 19.203 -1.286 1 94.12 90 LEU B N 1
ATOM 1660 C CA . LEU B 1 90 ? -2.615 19 -1.477 1 94.12 90 LEU B CA 1
ATOM 1661 C C . LEU B 1 90 ? -3.182 20.031 -2.451 1 94.12 90 LEU B C 1
ATOM 1663 O O . LEU B 1 90 ? -2.801 21.203 -2.414 1 94.12 90 LEU B O 1
ATOM 1667 N N . ALA B 1 91 ? -3.865 19.516 -3.359 1 92 91 ALA B N 1
ATOM 1668 C CA . ALA B 1 91 ? -4.613 20.406 -4.238 1 92 91 ALA B CA 1
ATOM 1669 C C . ALA B 1 91 ? -6.113 20.281 -3.998 1 92 91 ALA B C 1
ATOM 1671 O O . ALA B 1 91 ? -6.637 19.172 -3.859 1 92 91 ALA B O 1
ATOM 1672 N N . ASP B 1 92 ? -6.723 21.453 -3.729 1 78 92 ASP B N 1
ATOM 1673 C CA . ASP B 1 92 ? -8.156 21.531 -3.473 1 78 92 ASP B CA 1
ATOM 1674 C C . ASP B 1 92 ? -8.906 22.062 -4.699 1 78 92 ASP B C 1
ATOM 1676 O O . ASP B 1 92 ? -8.633 23.156 -5.172 1 78 92 ASP B O 1
ATOM 1680 N N . ASP B 1 93 ? -9.625 21.172 -5.215 1 77.31 93 ASP B N 1
ATOM 1681 C CA . ASP B 1 93 ? -10.422 21.625 -6.352 1 77.31 93 ASP B CA 1
ATOM 1682 C C . ASP B 1 93 ? -11.867 21.891 -5.93 1 77.31 93 ASP B C 1
ATOM 1684 O O . ASP B 1 93 ? -12.758 21.953 -6.773 1 77.31 93 ASP B O 1
ATOM 1688 N N . GLY B 1 94 ? -12.133 21.953 -4.695 1 80.44 94 GLY B N 1
ATOM 1689 C CA . GLY B 1 94 ? -13.445 22.281 -4.168 1 80.44 94 GLY B CA 1
ATOM 1690 C C . GLY B 1 94 ? -14.266 21.062 -3.791 1 80.44 94 GLY B C 1
ATOM 1691 O O . GLY B 1 94 ? -15.383 21.188 -3.283 1 80.44 94 GLY B O 1
ATOM 1692 N N . THR B 1 95 ? -13.742 19.984 -4.086 1 77.88 95 THR B N 1
ATOM 1693 C CA . THR B 1 95 ? -14.445 18.75 -3.729 1 77.88 95 THR B CA 1
ATOM 1694 C C . THR B 1 95 ? -13.922 18.188 -2.41 1 77.88 95 THR B C 1
ATOM 1696 O O . THR B 1 95 ? -12.922 18.672 -1.879 1 77.88 95 THR B O 1
ATOM 1699 N N . ALA B 1 96 ? -14.695 17.281 -1.887 1 82.25 96 ALA B N 1
ATOM 1700 C CA . ALA B 1 96 ? -14.258 16.609 -0.669 1 82.25 96 ALA B CA 1
ATOM 1701 C C . ALA B 1 96 ? -12.977 15.812 -0.916 1 82.25 96 ALA B C 1
ATOM 1703 O O . ALA B 1 96 ? -12.117 15.719 -0.037 1 82.25 96 ALA B O 1
ATOM 1704 N N . ALA B 1 97 ? -12.906 15.406 -2.113 1 88.75 97 ALA B N 1
ATOM 1705 C CA . ALA B 1 97 ? -11.711 14.648 -2.49 1 88.75 97 ALA B CA 1
ATOM 1706 C C . ALA B 1 97 ? -10.523 15.578 -2.721 1 88.75 97 ALA B C 1
ATOM 1708 O O . ALA B 1 97 ? -10.68 16.656 -3.289 1 88.75 97 ALA B O 1
ATOM 1709 N N . LYS B 1 98 ? -9.422 15.172 -2.271 1 92.38 98 LYS B N 1
ATOM 1710 C CA . LYS B 1 98 ? -8.195 15.945 -2.453 1 92.38 98 LYS B CA 1
ATOM 1711 C C . LYS B 1 98 ? -7.211 15.211 -3.361 1 92.38 98 LYS B C 1
ATOM 1713 O O . LYS B 1 98 ? -7.059 13.984 -3.26 1 92.38 98 LYS B O 1
ATOM 1718 N N . LYS B 1 99 ? -6.656 16.016 -4.242 1 95.81 99 LYS B N 1
ATOM 1719 C CA . LYS B 1 99 ? -5.512 15.492 -4.984 1 95.81 99 LYS B CA 1
ATOM 1720 C C . LYS B 1 99 ? -4.234 15.562 -4.148 1 95.8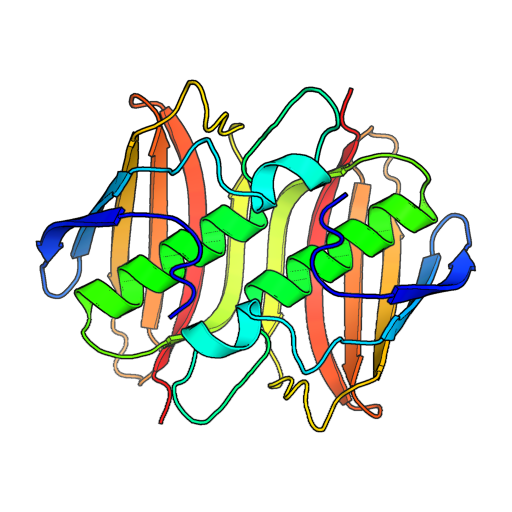1 99 LYS B C 1
ATOM 1722 O O . LYS B 1 99 ? -3.902 16.625 -3.609 1 95.81 99 LYS B O 1
ATOM 1727 N N . VAL B 1 100 ? -3.559 14.453 -4.078 1 96.5 100 VAL B N 1
ATOM 1728 C CA . VAL B 1 100 ? -2.381 14.336 -3.225 1 96.5 100 VAL B CA 1
ATOM 1729 C C . VAL B 1 100 ? -1.147 14.055 -4.078 1 96.5 100 VAL B C 1
ATOM 1731 O O . VAL B 1 100 ? -1.142 13.117 -4.887 1 96.5 100 VAL B O 1
ATOM 1734 N N . THR B 1 101 ? -0.18 14.875 -3.98 1 98.19 101 THR B N 1
ATOM 1735 C CA . THR B 1 101 ? 1.154 14.617 -4.508 1 98.19 101 THR B CA 1
ATOM 1736 C C . THR B 1 101 ? 2.168 14.484 -3.371 1 98.19 101 THR B C 1
ATOM 1738 O O . THR B 1 101 ? 2.25 15.359 -2.508 1 98.19 101 THR B O 1
ATOM 1741 N N . CYS B 1 102 ? 2.908 13.406 -3.436 1 98.31 102 CYS B N 1
ATOM 1742 C CA . CYS B 1 102 ? 3.801 13.164 -2.307 1 98.31 102 CYS B CA 1
ATOM 1743 C C . CYS B 1 102 ? 5.164 12.68 -2.783 1 98.31 102 CYS B C 1
ATOM 1745 O O . CYS B 1 102 ? 5.254 11.891 -3.729 1 98.31 102 CYS B O 1
ATOM 1747 N N . VAL B 1 103 ? 6.207 13.141 -2.086 1 98.5 103 VAL B N 1
ATOM 1748 C CA . VAL B 1 103 ? 7.57 12.648 -2.26 1 98.5 103 VAL B CA 1
ATOM 1749 C C . VAL B 1 103 ? 8.117 12.164 -0.918 1 98.5 103 VAL B C 1
ATOM 1751 O O . VAL B 1 103 ? 8.023 12.867 0.089 1 98.5 103 VAL B O 1
ATOM 1754 N N . VAL B 1 104 ? 8.641 10.977 -0.914 1 97.69 104 VAL B N 1
ATOM 1755 C CA . VAL B 1 104 ? 9.328 10.43 0.249 1 97.69 104 VAL B CA 1
ATOM 1756 C C . VAL B 1 104 ? 10.828 10.359 -0.026 1 97.69 104 VAL B C 1
ATOM 1758 O O . VAL B 1 104 ? 11.25 9.836 -1.061 1 97.69 104 VAL B O 1
ATOM 1761 N N . THR B 1 105 ? 11.578 10.852 0.876 1 97.75 105 THR B N 1
ATOM 1762 C CA . THR B 1 105 ? 13.031 10.852 0.708 1 97.75 105 THR B CA 1
ATOM 1763 C C . THR B 1 105 ? 13.711 10.156 1.884 1 97.75 105 THR B C 1
ATOM 1765 O O . THR B 1 105 ? 13.227 10.219 3.014 1 97.75 105 THR B O 1
ATOM 1768 N N . ASN B 1 106 ? 14.734 9.391 1.618 1 96.06 106 ASN B N 1
ATOM 1769 C CA . ASN B 1 106 ? 15.672 8.758 2.537 1 96.06 106 ASN B CA 1
ATOM 1770 C C . ASN B 1 106 ? 17.109 9.242 2.301 1 96.06 106 ASN B C 1
ATOM 1772 O O . ASN B 1 106 ? 17.688 8.961 1.257 1 96.06 106 ASN B O 1
ATOM 1776 N N . ASN B 1 107 ? 17.656 9.945 3.299 1 93 107 ASN B N 1
ATOM 1777 C CA . ASN B 1 107 ? 18.984 10.508 3.156 1 93 107 ASN B CA 1
ATOM 1778 C C . ASN B 1 107 ? 19.141 11.281 1.851 1 93 107 ASN B C 1
ATOM 1780 O O . ASN B 1 107 ? 20.062 11.039 1.078 1 93 107 ASN B O 1
ATOM 1784 N N . GLU B 1 108 ? 18.172 12.133 1.526 1 92.94 108 GLU B N 1
ATOM 1785 C CA . GLU B 1 108 ? 18.156 13.094 0.432 1 92.94 108 GLU B CA 1
ATOM 1786 C C . GLU B 1 108 ? 17.906 12.406 -0.907 1 92.94 108 GLU B C 1
ATOM 1788 O O . GLU B 1 108 ? 17.859 13.062 -1.95 1 92.94 108 GLU B O 1
ATOM 1793 N N . LYS B 1 109 ? 17.703 11.188 -0.862 1 96.69 109 LYS B N 1
ATOM 1794 C CA . LYS B 1 109 ? 17.375 10.445 -2.078 1 96.69 109 LYS B CA 1
ATOM 1795 C C . LYS B 1 109 ? 15.883 10.133 -2.137 1 96.69 109 LYS B C 1
ATOM 1797 O O . LYS B 1 109 ? 15.312 9.617 -1.171 1 96.69 109 LYS B O 1
ATOM 1802 N N . THR B 1 110 ? 15.305 10.469 -3.285 1 98.44 110 THR B N 1
ATOM 1803 C CA . THR B 1 110 ? 13.891 10.148 -3.461 1 98.44 110 THR B CA 1
ATOM 1804 C C . THR B 1 110 ? 13.68 8.641 -3.559 1 98.44 110 THR B C 1
ATOM 1806 O O . THR B 1 110 ? 14.328 7.973 -4.367 1 98.44 110 THR B O 1
ATOM 1809 N N . VAL B 1 111 ? 12.734 8.125 -2.74 1 97.75 111 VAL B N 1
ATOM 1810 C CA . VAL B 1 111 ? 12.523 6.684 -2.75 1 97.75 111 VAL B CA 1
ATOM 1811 C C . VAL B 1 111 ? 11.094 6.375 -3.188 1 97.75 111 VAL B C 1
ATOM 1813 O O . VAL B 1 111 ? 10.781 5.234 -3.541 1 97.75 111 VAL B O 1
ATOM 1816 N N . LEU B 1 112 ? 10.219 7.379 -3.156 1 98.19 112 LEU B N 1
ATOM 1817 C CA . LEU B 1 112 ? 8.836 7.188 -3.59 1 98.19 112 LEU B CA 1
ATOM 1818 C C . LEU B 1 112 ? 8.234 8.492 -4.098 1 98.19 112 LEU B C 1
ATOM 1820 O O . LEU B 1 112 ? 8.43 9.547 -3.486 1 98.19 112 LEU B O 1
ATOM 1824 N N . LYS B 1 113 ? 7.566 8.445 -5.188 1 98.81 113 LYS B N 1
ATOM 1825 C CA . LYS B 1 113 ? 6.703 9.508 -5.688 1 98.81 113 LYS B CA 1
ATOM 1826 C C . LYS B 1 113 ? 5.27 9.023 -5.859 1 98.81 113 LYS B C 1
ATOM 1828 O O . LYS B 1 113 ? 5.039 7.926 -6.379 1 98.81 113 LYS B O 1
ATOM 1833 N N . LEU B 1 114 ? 4.324 9.852 -5.457 1 98.62 114 LEU B N 1
ATOM 1834 C CA . LEU B 1 114 ? 2.93 9.422 -5.445 1 98.62 114 LEU B CA 1
ATOM 1835 C C . LEU B 1 114 ? 2.014 10.539 -5.941 1 98.62 114 LEU B C 1
ATOM 1837 O O . LEU B 1 114 ? 2.178 11.695 -5.555 1 98.62 114 LEU B O 1
ATOM 1841 N N . LYS B 1 115 ? 1.146 10.227 -6.785 1 98.44 115 LYS B N 1
ATOM 1842 C CA . LYS B 1 115 ? -0.044 11.016 -7.098 1 98.44 115 LYS B CA 1
ATOM 1843 C C . LYS B 1 115 ? -1.316 10.211 -6.844 1 98.44 115 LYS B C 1
ATOM 1845 O O . LYS B 1 115 ? -1.52 9.148 -7.438 1 98.44 115 LYS B O 1
ATOM 1850 N N . ALA B 1 116 ? -2.15 10.734 -5.977 1 97.62 116 ALA B N 1
ATOM 1851 C CA . ALA B 1 116 ? -3.33 9.984 -5.547 1 97.62 116 ALA B CA 1
ATOM 1852 C C . ALA B 1 116 ? -4.504 10.922 -5.273 1 97.62 116 ALA B C 1
ATOM 1854 O O . ALA B 1 116 ? -4.355 12.141 -5.32 1 97.62 116 ALA B O 1
ATOM 1855 N N . THR B 1 117 ? -5.633 10.344 -5.18 1 96.38 117 THR B N 1
ATOM 1856 C CA . THR B 1 117 ? -6.828 11.016 -4.68 1 96.38 117 THR B CA 1
ATOM 1857 C C . THR B 1 117 ? -7.246 10.438 -3.332 1 96.38 117 THR B C 1
ATOM 1859 O O . THR B 1 117 ? -7.312 9.219 -3.164 1 96.38 117 THR B O 1
ATOM 1862 N N . ALA B 1 118 ? -7.441 11.305 -2.426 1 94.19 118 ALA B N 1
ATOM 1863 C CA . ALA B 1 118 ? -7.867 10.914 -1.087 1 94.19 118 ALA B CA 1
ATOM 1864 C C . ALA B 1 118 ? -9.18 11.586 -0.708 1 94.19 118 ALA B C 1
ATOM 1866 O O . ALA B 1 118 ? -9.398 12.758 -1.016 1 94.19 118 ALA B O 1
ATOM 1867 N N . THR B 1 119 ? -10.016 10.828 -0.092 1 91.94 119 THR B N 1
ATOM 1868 C CA . THR B 1 119 ? -11.305 11.344 0.344 1 91.94 119 THR B CA 1
ATOM 1869 C C . THR B 1 119 ? -11.469 11.195 1.855 1 91.94 119 THR B C 1
ATOM 1871 O O . THR B 1 119 ? -11.156 10.141 2.418 1 91.94 119 THR B O 1
ATOM 1874 N N . PRO B 1 120 ? -11.992 12.32 2.43 1 86.5 120 PRO B N 1
ATOM 1875 C CA . PRO B 1 120 ? -12.234 12.195 3.869 1 86.5 120 PRO B CA 1
ATOM 1876 C C . PRO B 1 120 ? -13.289 11.141 4.195 1 86.5 120 PRO B C 1
ATOM 1878 O O . PRO B 1 120 ? -14.25 10.961 3.439 1 86.5 120 PRO B O 1
ATOM 1881 N N . LYS B 1 121 ? -12.961 10.375 5.266 1 76.62 121 LYS B N 1
ATOM 1882 C CA . LYS B 1 121 ? -13.945 9.414 5.746 1 76.62 121 LYS B CA 1
ATOM 1883 C C . LYS B 1 121 ? -15.008 10.094 6.609 1 76.62 121 LYS B C 1
ATOM 1885 O O . LYS B 1 121 ? -14.703 11.055 7.328 1 76.62 121 LYS B O 1
ATOM 1890 N N . PRO B 1 122 ? -16.312 9.586 6.453 1 62.22 122 PRO B N 1
ATOM 1891 C CA . PRO B 1 122 ? -17.359 10.219 7.262 1 62.22 122 PRO B CA 1
ATOM 1892 C C . PRO B 1 122 ? -17.047 10.219 8.75 1 62.22 122 PRO B C 1
ATOM 1894 O O . PRO B 1 122 ? -16.328 9.328 9.234 1 62.22 122 PRO B O 1
#

Foldseek 3Di:
DPPVFWPWDWDDADPFKTKIKTFGDLPHPCQCPPDPVQGWDDPVVVVVVLQVRVCVRVVFHKDFPWWPDKDFADIGNCVVQGMKMKMWGWDDPPDQKIWIWMFIDTPNHTGMTTTTIMHTDD/DPPVFWPWDWDDADPFKTKIKTFGDLPHPCQCPPDPVQGWDDPVVVVVVLQVRVCVRVVFHKDFPWWPDKDFADIGNCVVQGMKMKMWGWDPPPDQKIWIWMFIDTPNHTGMTTTTIMHTDD

InterPro domains:
  IPR029069 HotDog domain superfamily [SSF54637] (17-116)
  IPR054545 ApeI dehydratase-like [PF22818] (14-91)

Secondary structure (DSSP, 8-state):
----S-EEEEEEE-SSEEEEEEE--TT-GGGTTTSTTS----HHHHHHHHHHHHHHHHTS-EEEEEEEEEEE-S---TTT--EEEEEEEEEE-SSSSEEEEEEEEETTEEEEEEEEEEEE--/----S-EEEEEEE-SSEEEEEEE--TT-GGGTTTSTTS----HHHHHHHHHHHHHHHHTS-EEEEEEEEEEE-S---TTT--EEEEEEEEEE-SSSSEEEEEEEEETTEEEEEEEEEEEE--

Sequence (244 aa):
MQKLFSDIDNYLSAEDRLAFRVRLDAAHPVYAGHFPGNPVLPGVCTLQIVRECLERGTGRRHRFTAIRECKFLGMIVPQADTLLDIDIRLADDGTAAKKVTCVVTNNEKTVLKLKATATPKPMQKLFSDIDNYLSAEDRLAFRVRLDAAHPVYAGHFPGNPVLPGVCTLQIVRECLERGTGRRHRFTAIRECKFLGMIVPQADTLLDIDIRLADDGTAAKKVTCVVTNNEKTVLKLKATATPKP